Protein AF-0000000072986936 (afdb_homodimer)

Solvent-accessible surfa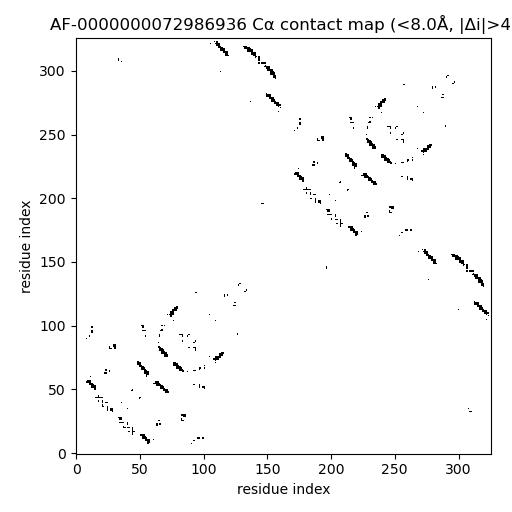ce area (backbone atoms only — not comparable to full-atom values): 18178 Å² total; per-residue (Å²): 133,79,73,72,70,76,67,72,79,55,68,40,78,42,73,62,52,60,84,45,25,64,64,50,30,55,43,36,52,75,69,37,82,73,48,71,56,50,68,57,41,45,53,46,47,69,35,87,48,42,50,42,32,31,31,14,46,67,94,35,77,86,48,70,48,29,38,31,39,30,39,51,56,85,42,40,31,32,47,72,48,70,44,54,33,77,92,54,56,96,67,53,54,69,58,54,42,52,52,53,51,50,52,51,36,57,74,65,58,35,41,36,38,32,37,70,40,54,64,81,43,57,68,60,51,52,55,42,47,72,70,60,38,37,83,74,46,74,44,58,30,83,59,52,75,48,78,44,87,52,40,27,34,29,33,38,31,75,49,78,78,75,125,130,82,74,74,69,76,68,72,78,57,67,39,78,43,72,62,54,60,84,45,23,64,64,52,31,55,42,36,52,74,68,38,84,75,50,70,54,49,66,56,40,45,52,46,49,68,35,87,46,41,51,41,32,32,32,14,46,66,95,36,77,86,48,71,47,29,38,32,38,29,39,49,56,86,43,40,31,33,48,73,48,70,45,54,33,78,93,56,54,95,66,54,56,69,57,53,40,52,52,53,52,50,52,52,36,57,74,66,58,35,42,36,38,34,37,69,41,53,65,83,42,56,68,59,51,52,54,42,47,75,69,60,38,38,81,76,46,72,45,58,30,83,58,52,75,48,78,44,87,52,40,28,34,30,33,38,32,75,50,79,78,76,126

Organism: Bartonella henselae (strain ATCC 49882 / DSM 28221 / CCUG 30454 / Houston 1) (NCBI:txid283166)

InterPro domains:
  IPR000182 GNAT domain [PF00583] (24-133)
  IPR000182 GNAT domain [PS51186] (11-160)
  IPR006464 N-acetyltransferase RimI/Ard1 [TIGR01575] (24-155)
  IPR016181 Acyl-CoA N-acyltransferase [SSF55729] (11-158)
  IPR051556 N-terminal and lysine N-acetyltransferase [PTHR42919] (18-145)

Sequence (326 aa):
MSKLLSKKKHFWIAPLKADDSVPLYQIHQHCFVPAWEKKTFDHFLTDQSIFGYKASLIGRPDEILGFCLCRLILDEAEIITIAVHPHCRRQGIGTLLIDSTLRHLHHERALKLFLEVEETNLSALSLYKGFEFQKIAKRFAYYQSKNSRTDAIIMQKTFKQIDMSKLLSKKKHFWIAPLKADDSVPLYQIHQHCFVPAWEKKTFDHFLTDQSIFGYKASLIGRPDEILGFCLCRLILDEAEIITIAVHPHCRRQGIGTLLIDSTLRHLHHERALKLFLEVEETNLSALSLYKGFEFQKIAKRFAYYQSKNSRTDAIIMQKTFKQID

Foldseek 3Di:
DPPPVVPLFDKDKDKDALPCLVVQQVQQVQFDVVGDDSVVSNVQRPDPQKIWMFIDTVVCPVRTQWIWIKGDDQQEIETEDIGGRPVCPPSCRLVVRVVVVVVVSVVVNRDYYYYDDDPPPVVVVVSVVVVVDDDDDDDDPVVVVPPDPDDDDDDDDDDDPDD/DPPVVVPLFDKDKDKDALPCLVVQQVQQVQFDVVGDDSVVSNVQRPDPQKIWMFIDTVVCVVRTQWMWIKGDDQQEIETEDIGGRPVCPPSCRLVVRVVVVVVVSVVVNRDYYYYDDDPPPVVVVVSVVVVVDDDDDDDDPVVVVPPDPDDDDDDDDDDDPDD

Structure (mmCIF, N/CA/C/O backbone):
data_AF-0000000072986936-model_v1
#
loop_
_entity.id
_entity.type
_entity.pdbx_description
1 polymer 'Peptide N-acetyltransferase'
#
loop_
_atom_site.group_PDB
_atom_site.id
_atom_site.type_symbol
_atom_site.label_atom_id
_atom_site.label_alt_id
_atom_site.label_comp_id
_atom_site.label_asym_id
_atom_site.label_entity_id
_atom_site.label_seq_id
_atom_site.pdbx_PDB_ins_code
_atom_site.Cartn_x
_atom_site.Cartn_y
_atom_site.Cartn_z
_atom_site.occupancy
_atom_site.B_iso_or_equiv
_atom_site.auth_seq_id
_atom_site.auth_comp_id
_atom_site.auth_asym_id
_atom_site.auth_atom_id
_atom_site.pdbx_PDB_model_num
ATOM 1 N N . MET A 1 1 ? -21.938 -48.625 -13.32 1 33.28 1 MET A N 1
ATOM 2 C CA . MET A 1 1 ? -21.672 -47.5 -12.438 1 33.28 1 MET A CA 1
ATOM 3 C C . MET A 1 1 ? -20.312 -46.875 -12.727 1 33.28 1 MET A C 1
ATOM 5 O O . MET A 1 1 ? -19.281 -47.531 -12.555 1 33.28 1 MET A O 1
ATOM 9 N N . SER A 1 2 ? -20.125 -46.125 -13.82 1 36.34 2 SER A N 1
ATOM 10 C CA . SER A 1 2 ? -18.906 -45.594 -14.391 1 36.34 2 SER A CA 1
ATOM 11 C C . SER A 1 2 ? -18.125 -44.781 -13.367 1 36.34 2 SER A C 1
ATOM 13 O O . SER A 1 2 ? -18.688 -43.844 -12.75 1 36.34 2 SER A O 1
ATOM 15 N N . LYS A 1 3 ? -17.469 -45.438 -12.477 1 39.03 3 LYS A N 1
ATOM 16 C CA . LYS A 1 3 ? -16.531 -44.812 -11.547 1 39.03 3 LYS A CA 1
ATOM 17 C C . LYS A 1 3 ? -15.812 -43.625 -12.203 1 39.03 3 LYS A C 1
ATOM 19 O O . LYS A 1 3 ? -14.93 -43.812 -13.047 1 39.03 3 LYS A O 1
ATOM 24 N N . LEU A 1 4 ? -16.531 -42.625 -12.656 1 36.66 4 LEU A N 1
ATOM 25 C CA . LEU A 1 4 ? -15.891 -41.406 -13.117 1 36.66 4 LEU A CA 1
ATOM 26 C C . LEU A 1 4 ? -14.688 -41.062 -12.25 1 36.66 4 LEU A C 1
ATOM 28 O O . LEU A 1 4 ? -14.844 -40.719 -11.07 1 36.66 4 LEU A O 1
ATOM 32 N N . LEU A 1 5 ? -13.688 -41.906 -12.141 1 37.91 5 LEU A N 1
ATOM 33 C CA . LEU A 1 5 ? -12.406 -41.656 -11.5 1 37.91 5 LEU A CA 1
ATOM 34 C C . LEU A 1 5 ? -12.047 -40.156 -11.555 1 37.91 5 LEU A C 1
ATOM 36 O O . LEU A 1 5 ? -11.828 -39.625 -12.633 1 37.91 5 LEU A O 1
ATOM 40 N N . SER A 1 6 ? -12.773 -39.25 -10.953 1 44.38 6 SER A N 1
ATOM 41 C CA . SER A 1 6 ? -12.461 -37.844 -10.812 1 44.38 6 SER A CA 1
ATOM 42 C C . SER A 1 6 ? -10.953 -37.594 -10.859 1 44.38 6 SER A C 1
ATOM 44 O O . SER A 1 6 ? -10.219 -38.062 -10 1 44.38 6 SER A O 1
ATOM 46 N N . LYS A 1 7 ? -10.258 -37.906 -11.945 1 46.69 7 LYS A N 1
ATOM 47 C CA . LYS A 1 7 ? -8.836 -37.75 -12.219 1 46.69 7 LYS A CA 1
ATOM 48 C C . LYS A 1 7 ? -8.281 -36.5 -11.555 1 46.69 7 LYS A C 1
ATOM 50 O O . LYS A 1 7 ? -8.766 -35.375 -11.797 1 46.69 7 LYS A O 1
ATOM 55 N N . LYS A 1 8 ? -8.016 -36.594 -10.422 1 52.78 8 LYS A N 1
ATOM 56 C CA . LYS A 1 8 ? -7.258 -35.562 -9.734 1 52.78 8 LYS A CA 1
ATOM 57 C C . LYS A 1 8 ? -6.211 -34.938 -10.656 1 52.78 8 LYS A C 1
ATOM 59 O O . LYS A 1 8 ? -5.32 -35.625 -11.148 1 52.78 8 LYS A O 1
ATOM 64 N N . LYS A 1 9 ? -6.633 -34.031 -11.555 1 62.94 9 LYS A N 1
ATOM 65 C CA . LYS A 1 9 ? -5.652 -33.406 -12.43 1 62.94 9 LYS A CA 1
ATOM 66 C C . LYS A 1 9 ? -4.375 -33.062 -11.664 1 62.94 9 LYS A C 1
ATOM 68 O O . LYS A 1 9 ? -4.43 -32.594 -10.531 1 62.94 9 LYS A O 1
ATOM 73 N N . HIS A 1 10 ? -3.301 -33.781 -12.07 1 83.94 10 HIS A N 1
ATOM 74 C CA . HIS A 1 10 ? -1.986 -33.594 -11.477 1 83.94 10 HIS A CA 1
ATOM 75 C C . HIS A 1 10 ? -1.242 -32.438 -12.156 1 83.94 10 HIS A C 1
ATOM 77 O O . HIS A 1 10 ? -1.227 -32.344 -13.391 1 83.94 10 HIS A O 1
ATOM 83 N N . PHE A 1 11 ? -1.098 -31.453 -11.57 1 93.81 11 PHE A N 1
ATOM 84 C CA . PHE A 1 11 ? -0.364 -30.297 -12.055 1 93.81 11 PHE A CA 1
ATOM 85 C C . PHE A 1 11 ? 1.12 -30.406 -11.727 1 93.81 11 PHE A C 1
ATOM 87 O O . PHE A 1 11 ? 1.491 -31 -10.711 1 93.81 11 PHE A O 1
ATOM 94 N N . TRP A 1 12 ? 1.867 -30.062 -12.711 1 94.56 12 TRP A N 1
ATOM 95 C CA . TRP A 1 12 ? 3.309 -29.938 -12.516 1 94.56 12 TRP A CA 1
ATOM 96 C C . TRP A 1 12 ? 3.701 -28.5 -12.219 1 94.56 12 TRP A C 1
ATOM 98 O O . TRP A 1 12 ? 3.256 -27.562 -12.898 1 94.56 12 TRP A O 1
ATOM 108 N N . ILE A 1 13 ? 4.512 -28.344 -11.148 1 97.19 13 ILE A N 1
ATOM 109 C CA . ILE A 1 13 ? 4.98 -27.016 -10.766 1 97.19 13 ILE A CA 1
ATOM 110 C C . ILE A 1 13 ? 6.465 -26.875 -11.102 1 97.19 13 ILE A C 1
ATOM 112 O O . ILE A 1 13 ? 7.27 -27.734 -10.758 1 97.19 13 ILE A O 1
ATOM 116 N N . ALA A 1 14 ? 6.812 -25.844 -11.805 1 97.56 14 ALA A N 1
ATOM 117 C CA . ALA A 1 14 ? 8.195 -25.609 -12.195 1 97.56 14 ALA A CA 1
ATOM 118 C C . ALA A 1 14 ? 8.578 -24.141 -12.016 1 97.56 14 ALA A C 1
ATOM 120 O O . ALA A 1 14 ? 7.707 -23.266 -12.039 1 97.56 14 ALA A O 1
ATOM 121 N N . PRO A 1 15 ? 9.867 -23.844 -11.812 1 98.06 15 PRO A N 1
ATOM 122 C CA . PRO A 1 15 ? 10.289 -22.438 -11.727 1 98.06 15 PRO A CA 1
ATOM 123 C C . PRO A 1 15 ? 10.023 -21.672 -13.016 1 98.06 15 PRO A C 1
ATOM 125 O O . PRO A 1 15 ? 10.109 -22.234 -14.109 1 98.06 15 PRO A O 1
ATOM 128 N N . LEU A 1 16 ? 9.734 -20.406 -12.898 1 98.12 16 LEU A N 1
ATOM 129 C CA . LEU A 1 16 ? 9.594 -19.516 -14.047 1 98.12 16 LEU A CA 1
ATOM 130 C C . LEU A 1 16 ? 10.938 -19.312 -14.742 1 98.12 16 LEU A C 1
ATOM 132 O O . LEU A 1 16 ? 11.984 -19.344 -14.102 1 98.12 16 LEU A O 1
ATOM 136 N N . LYS A 1 17 ? 10.805 -19.094 -16.031 1 96.81 17 LYS A N 1
ATOM 137 C CA . LYS A 1 17 ? 11.969 -18.797 -16.859 1 96.81 17 LYS A CA 1
ATOM 138 C C . LYS A 1 17 ? 11.789 -17.5 -17.625 1 96.81 17 LYS A C 1
ATOM 140 O O . LYS A 1 17 ? 10.664 -17.031 -17.812 1 96.81 17 LYS A O 1
ATOM 145 N N . ALA A 1 18 ? 12.906 -16.953 -18.125 1 96.06 18 ALA A N 1
ATOM 146 C CA . ALA A 1 18 ? 12.898 -15.688 -18.844 1 96.06 18 ALA A CA 1
ATOM 147 C C . ALA A 1 18 ? 11.992 -15.75 -20.062 1 96.06 18 ALA A C 1
ATOM 149 O O . ALA A 1 18 ? 11.367 -14.75 -20.438 1 96.06 18 ALA A O 1
ATOM 150 N N . ASP A 1 19 ? 11.844 -16.859 -20.672 1 95.69 19 ASP A N 1
ATOM 151 C CA . ASP A 1 19 ? 11.094 -16.984 -21.922 1 95.69 19 ASP A CA 1
ATOM 152 C C . ASP A 1 19 ? 9.625 -17.281 -21.656 1 95.69 19 ASP A C 1
ATOM 154 O O . ASP A 1 19 ? 8.859 -17.562 -22.578 1 95.69 19 ASP A O 1
ATOM 158 N N . ASP A 1 20 ? 9.188 -17.172 -20.453 1 97.38 20 ASP A N 1
ATOM 159 C CA . ASP A 1 20 ? 7.805 -17.453 -20.094 1 97.38 20 ASP A CA 1
ATOM 160 C C . ASP A 1 20 ? 6.938 -16.203 -20.219 1 97.38 20 ASP A C 1
ATOM 162 O O . ASP A 1 20 ? 5.746 -16.234 -19.891 1 97.38 20 ASP A O 1
ATOM 166 N N . SER A 1 21 ? 7.434 -15.117 -20.734 1 97.25 21 SER A N 1
ATOM 167 C CA . SER A 1 21 ? 6.773 -13.812 -20.719 1 97.25 21 SER A CA 1
ATOM 168 C C . SER A 1 21 ? 5.449 -13.852 -21.469 1 97.25 21 SER A C 1
ATOM 170 O O . SER A 1 21 ? 4.438 -13.344 -20.984 1 97.25 21 SER A O 1
ATOM 172 N N . VAL A 1 22 ? 5.426 -14.445 -22.625 1 96.88 22 VAL A N 1
ATOM 173 C CA . VAL A 1 22 ? 4.254 -14.414 -23.484 1 96.88 22 VAL A CA 1
ATOM 174 C C . VAL A 1 22 ? 3.098 -15.156 -22.812 1 96.88 22 VAL A C 1
ATOM 176 O O . VAL A 1 22 ? 2.014 -14.594 -22.641 1 96.88 22 VAL A O 1
ATOM 179 N N . PRO A 1 23 ? 3.295 -16.375 -22.375 1 97.19 23 PRO A N 1
ATOM 180 C CA . PRO A 1 23 ? 2.162 -17.062 -21.734 1 97.19 23 PRO A CA 1
ATOM 181 C C . PRO A 1 23 ? 1.717 -16.375 -20.453 1 97.19 23 PRO A C 1
ATOM 183 O O . PRO A 1 23 ? 0.527 -16.391 -20.125 1 97.19 23 PRO A O 1
ATOM 186 N N . LEU A 1 24 ? 2.582 -15.828 -19.688 1 97.56 24 LEU A N 1
ATOM 187 C CA . LEU A 1 24 ? 2.209 -15.117 -18.469 1 97.56 24 LEU A CA 1
ATOM 188 C C . LEU A 1 24 ? 1.335 -13.906 -18.797 1 97.56 24 LEU A C 1
ATOM 190 O O . LEU A 1 24 ? 0.321 -13.68 -18.141 1 97.56 24 LEU A O 1
ATOM 194 N N . TYR A 1 25 ? 1.78 -13.195 -19.797 1 96.69 25 TYR A N 1
ATOM 195 C CA . TYR A 1 25 ? 1.017 -12.047 -20.266 1 96.69 25 TYR A CA 1
ATOM 196 C C . TYR A 1 25 ? -0.387 -12.453 -20.688 1 96.69 25 TYR A C 1
ATOM 198 O O . TYR A 1 25 ? -1.37 -11.805 -20.328 1 96.69 25 TYR A O 1
ATOM 206 N N . GLN A 1 26 ? -0.52 -13.492 -21.344 1 96.75 26 GLN A N 1
ATOM 207 C CA . GLN A 1 26 ? -1.804 -13.969 -21.844 1 96.75 26 GLN A CA 1
ATOM 208 C C . GLN A 1 26 ? -2.729 -14.367 -20.703 1 96.75 26 GLN A C 1
ATOM 210 O O . GLN A 1 26 ? -3.908 -14.008 -20.703 1 96.75 26 GLN A O 1
ATOM 215 N N . ILE A 1 27 ? -2.229 -15.055 -19.75 1 97.38 27 ILE A N 1
ATOM 216 C CA . ILE A 1 27 ? -3.031 -15.453 -18.609 1 97.38 27 ILE A CA 1
ATOM 217 C C . ILE A 1 27 ? -3.465 -14.211 -17.828 1 97.38 27 ILE A C 1
ATOM 219 O O . ILE A 1 27 ? -4.617 -14.109 -17.406 1 97.38 27 ILE A O 1
ATOM 223 N N . HIS A 1 28 ? -2.486 -13.352 -17.625 1 95.44 28 HIS A N 1
ATOM 224 C CA . HIS A 1 28 ? -2.752 -12.133 -16.875 1 95.44 28 HIS A CA 1
ATOM 225 C C . HIS A 1 28 ? -3.891 -11.336 -17.5 1 95.44 28 HIS A C 1
ATOM 227 O O . HIS A 1 28 ? -4.742 -10.789 -16.797 1 95.44 28 HIS A O 1
ATOM 233 N N . GLN A 1 29 ? -4.02 -11.32 -18.781 1 94.5 29 GLN A N 1
ATOM 234 C CA . GLN A 1 29 ? -5.07 -10.617 -19.516 1 94.5 29 GLN A CA 1
ATOM 235 C C . GLN A 1 29 ? -6.445 -11.18 -19.188 1 94.5 29 GLN A C 1
ATOM 237 O O . GLN A 1 29 ? -7.438 -10.445 -19.156 1 94.5 29 GLN A O 1
ATOM 242 N N . HIS A 1 30 ? -6.508 -12.398 -18.859 1 95.31 30 HIS A N 1
ATOM 243 C CA . HIS A 1 30 ? -7.773 -13.055 -18.547 1 95.31 30 HIS A CA 1
ATOM 244 C C . HIS A 1 30 ? -8.164 -12.828 -17.094 1 95.31 30 HIS A C 1
ATOM 246 O O . HIS A 1 30 ? -9.32 -13.055 -16.719 1 95.31 30 HIS A O 1
ATOM 252 N N . CYS A 1 31 ? -7.219 -12.445 -16.344 1 93.06 31 CYS A N 1
ATOM 253 C CA . CYS A 1 31 ? -7.441 -12.445 -14.898 1 93.06 31 CYS A CA 1
ATOM 254 C C . CYS A 1 31 ? -7.59 -11.023 -14.375 1 93.06 31 CYS A C 1
ATOM 256 O O . CYS A 1 31 ? -8.227 -10.797 -13.336 1 93.06 31 CYS A O 1
ATOM 258 N N . PHE A 1 32 ? -7.012 -10.055 -15.086 1 89.62 32 PHE A N 1
ATOM 259 C CA . PHE A 1 32 ? -6.938 -8.711 -14.523 1 89.62 32 PHE A CA 1
ATOM 260 C C . PHE A 1 32 ? -7.344 -7.672 -15.562 1 89.62 32 PHE A C 1
ATOM 262 O O . PHE A 1 32 ? -7.039 -7.82 -16.75 1 89.62 32 PHE A O 1
ATOM 269 N N . VAL A 1 33 ? -8.023 -6.555 -14.984 1 83.25 33 VAL A N 1
ATOM 270 C CA . VAL A 1 33 ? -8.344 -5.363 -15.766 1 83.25 33 VAL A CA 1
ATOM 271 C C . VAL A 1 33 ? -7.984 -4.109 -14.969 1 83.25 33 VAL A C 1
ATOM 273 O O . VAL A 1 33 ? -8.586 -3.832 -13.93 1 83.25 33 VAL A O 1
ATOM 276 N N . PRO A 1 34 ? -7.105 -3.369 -15.383 1 82.5 34 PRO A N 1
ATOM 277 C CA . PRO A 1 34 ? -6.289 -3.617 -16.578 1 82.5 34 PRO A CA 1
ATOM 278 C C . PRO A 1 34 ? -5.227 -4.691 -16.344 1 82.5 34 PRO A C 1
ATOM 280 O O . PRO A 1 34 ? -4.816 -4.934 -15.211 1 82.5 34 PRO A O 1
ATOM 283 N N . ALA A 1 35 ? -4.734 -5.324 -17.5 1 88.12 35 ALA A N 1
ATOM 284 C CA . ALA A 1 35 ? -3.621 -6.266 -17.453 1 88.12 35 ALA A CA 1
ATOM 285 C C . ALA A 1 35 ? -2.289 -5.547 -17.656 1 88.12 35 ALA A C 1
ATOM 287 O O . ALA A 1 35 ? -2.252 -4.422 -18.156 1 88.12 35 ALA A O 1
ATOM 288 N N . TRP A 1 36 ? -1.258 -6.227 -17.266 1 88.94 36 TRP A N 1
ATOM 289 C CA . TRP A 1 36 ? 0.08 -5.711 -17.547 1 88.94 36 TRP A CA 1
ATOM 290 C C . TRP A 1 36 ? 0.479 -5.984 -18.984 1 88.94 36 TRP A C 1
ATOM 292 O O . TRP A 1 36 ? -0.027 -6.918 -19.609 1 88.94 36 TRP A O 1
ATOM 302 N N . GLU A 1 37 ? 1.336 -5.148 -19.438 1 90.88 37 GLU A N 1
ATOM 303 C CA . GLU A 1 37 ? 1.894 -5.371 -20.766 1 90.88 37 GLU A CA 1
ATOM 304 C C . GLU A 1 37 ? 2.928 -6.492 -20.75 1 90.88 37 GLU A C 1
ATOM 306 O O . GLU A 1 37 ? 3.543 -6.766 -19.719 1 90.88 37 GLU A O 1
ATOM 311 N N . LYS A 1 38 ? 3.109 -7.066 -21.906 1 94.81 38 LYS A N 1
ATOM 312 C CA . LYS A 1 38 ? 4.102 -8.133 -22.031 1 94.81 38 LYS A CA 1
ATOM 313 C C . LYS A 1 38 ? 5.484 -7.645 -21.609 1 94.81 38 LYS A C 1
ATOM 315 O O . LYS A 1 38 ? 6.238 -8.383 -20.969 1 94.81 38 LYS A O 1
ATOM 320 N N . LYS A 1 39 ? 5.828 -6.449 -21.938 1 94.62 39 LYS A N 1
ATOM 321 C CA . LYS A 1 39 ? 7.137 -5.879 -21.625 1 94.62 39 LYS A CA 1
ATOM 322 C C . LYS A 1 39 ? 7.379 -5.863 -20.109 1 94.62 39 LYS A C 1
ATOM 324 O O . LYS A 1 39 ? 8.516 -6.035 -19.672 1 94.62 39 LYS A O 1
ATOM 329 N N . THR A 1 40 ? 6.336 -5.707 -19.391 1 92.31 40 THR A N 1
ATOM 330 C CA . THR A 1 40 ? 6.438 -5.727 -17.938 1 92.31 40 THR A CA 1
ATOM 331 C C . THR A 1 40 ? 6.914 -7.094 -17.453 1 92.31 40 THR A C 1
ATOM 333 O O . THR A 1 40 ? 7.805 -7.18 -16.594 1 92.31 40 THR A O 1
ATOM 336 N N . PHE A 1 41 ? 6.422 -8.141 -18.031 1 95.94 41 PHE A N 1
ATOM 337 C CA . PHE A 1 41 ? 6.836 -9.484 -17.656 1 95.94 41 PHE A CA 1
ATOM 338 C C . PHE A 1 41 ? 8.273 -9.75 -18.094 1 95.94 41 PHE A C 1
ATOM 340 O O . PHE A 1 41 ? 9.031 -10.422 -17.391 1 95.94 41 PHE A O 1
ATOM 347 N N . ASP A 1 42 ? 8.633 -9.188 -19.25 1 96.69 42 ASP A N 1
ATOM 348 C CA . ASP A 1 42 ? 10.023 -9.305 -19.688 1 96.69 42 ASP A CA 1
ATOM 349 C C . ASP A 1 42 ? 10.984 -8.742 -18.641 1 96.69 42 ASP A C 1
ATOM 351 O O . ASP A 1 42 ? 11.992 -9.375 -18.328 1 96.69 42 ASP A O 1
ATOM 355 N N . HIS A 1 43 ? 10.586 -7.684 -18.141 1 94.12 43 HIS A N 1
ATOM 356 C CA . HIS A 1 43 ? 11.414 -7.016 -17.141 1 94.12 43 HIS A CA 1
ATOM 357 C C . HIS A 1 43 ? 11.492 -7.824 -15.852 1 94.12 43 HIS A C 1
ATOM 359 O O . HIS A 1 43 ? 12.586 -8.062 -15.328 1 94.12 43 HIS A O 1
ATOM 365 N N . PHE A 1 44 ? 10.391 -8.273 -15.414 1 94.88 44 PHE A N 1
ATOM 366 C CA . PHE A 1 44 ? 10.367 -9.047 -14.18 1 94.88 44 PHE A CA 1
ATOM 367 C C . PHE A 1 44 ? 11.203 -10.312 -14.312 1 94.88 44 PHE A C 1
ATOM 369 O O . PHE A 1 44 ? 12.016 -10.617 -13.438 1 94.88 44 PHE A O 1
ATOM 376 N N . LEU A 1 45 ? 11.039 -10.984 -15.398 1 97.56 45 LEU A N 1
ATOM 377 C CA . LEU A 1 45 ? 11.602 -12.32 -15.531 1 97.56 45 LEU A CA 1
ATOM 378 C C . LEU A 1 45 ? 13.102 -12.25 -15.781 1 97.56 45 LEU A C 1
ATOM 380 O O . LEU A 1 45 ? 13.797 -13.266 -15.703 1 97.56 45 LEU A O 1
ATOM 384 N N . THR A 1 46 ? 13.617 -11.07 -15.977 1 96.38 46 THR A N 1
ATOM 385 C CA . THR A 1 46 ? 15.055 -10.914 -16.172 1 96.38 46 THR A CA 1
ATOM 386 C C . THR A 1 46 ? 15.703 -10.25 -14.953 1 96.38 46 THR A C 1
ATOM 388 O O . THR A 1 46 ? 16.922 -10.055 -14.922 1 96.38 46 THR A O 1
ATOM 391 N N . ASP A 1 47 ? 14.961 -9.898 -14.039 1 95.25 47 ASP A N 1
ATOM 392 C CA . ASP A 1 47 ? 15.438 -9.305 -12.789 1 95.25 47 ASP A CA 1
ATOM 393 C C . ASP A 1 47 ? 15.898 -10.383 -11.812 1 95.25 47 ASP A C 1
ATOM 395 O O . ASP A 1 47 ? 15.164 -11.336 -11.539 1 95.25 47 ASP A O 1
ATOM 399 N N . GLN A 1 48 ? 17.016 -10.25 -11.219 1 95.5 48 GLN A N 1
ATOM 400 C CA . GLN A 1 48 ? 17.641 -11.273 -10.391 1 95.5 48 GLN A CA 1
ATOM 401 C C . GLN A 1 48 ? 16.922 -11.414 -9.055 1 95.5 48 GLN A C 1
ATOM 403 O O . GLN A 1 48 ? 17.031 -12.438 -8.383 1 95.5 48 GLN A O 1
ATOM 408 N N . SER A 1 49 ? 16.188 -10.445 -8.641 1 95.38 49 SER A N 1
ATOM 409 C CA . SER A 1 49 ? 15.477 -10.5 -7.375 1 95.38 49 SER A CA 1
ATOM 410 C C . SER A 1 49 ? 14.125 -11.188 -7.539 1 95.38 49 SER A C 1
ATOM 412 O O . SER A 1 49 ? 13.43 -11.453 -6.555 1 95.38 49 SER A O 1
ATOM 414 N N . ILE A 1 50 ? 13.82 -11.445 -8.812 1 96.75 50 ILE A N 1
ATOM 415 C CA . ILE A 1 50 ? 12.508 -12.008 -9.109 1 96.75 50 ILE A CA 1
ATOM 416 C C . ILE A 1 50 ? 12.617 -13.523 -9.242 1 96.75 50 ILE A C 1
ATOM 418 O O . ILE A 1 50 ? 13.57 -14.039 -9.836 1 96.75 50 ILE A O 1
ATOM 422 N N . PHE A 1 51 ? 11.641 -14.18 -8.656 1 98.12 51 PHE A N 1
ATOM 423 C CA . PHE A 1 51 ? 11.477 -15.617 -8.82 1 98.12 51 PHE A CA 1
ATOM 424 C C . PHE A 1 51 ? 10 -15.992 -8.891 1 98.12 51 PHE A C 1
ATOM 426 O O . PHE A 1 51 ? 9.125 -15.125 -8.805 1 98.12 51 PHE A O 1
ATOM 433 N N . GLY A 1 52 ? 9.711 -17.281 -9.117 1 98.62 52 GLY A N 1
ATOM 434 C CA . GLY A 1 52 ? 8.328 -17.719 -9.141 1 98.62 52 GLY A CA 1
ATOM 435 C C . GLY A 1 52 ? 8.164 -19.109 -9.727 1 98.62 52 GLY A C 1
ATOM 436 O O . GLY A 1 52 ? 9.148 -19.797 -10.023 1 98.62 52 GLY A O 1
ATOM 437 N N . TYR A 1 53 ? 6.902 -19.438 -9.805 1 98.62 53 TYR A N 1
ATOM 438 C CA . TYR A 1 53 ? 6.582 -20.781 -10.273 1 98.62 53 TYR A CA 1
ATOM 439 C C . TYR A 1 53 ? 5.406 -20.75 -11.242 1 98.62 53 TYR A C 1
ATOM 441 O O . TYR A 1 53 ? 4.562 -19.859 -11.18 1 98.62 53 TYR A O 1
ATOM 449 N N . LYS A 1 54 ? 5.41 -21.719 -12.117 1 98.44 54 LYS A N 1
ATOM 450 C CA . LYS A 1 54 ? 4.324 -21.938 -13.07 1 98.44 54 LYS A CA 1
ATOM 451 C C . LYS A 1 54 ? 3.725 -23.328 -12.906 1 98.44 54 LYS A C 1
ATOM 453 O O . LYS A 1 54 ? 4.41 -24.25 -12.484 1 98.44 54 LYS A O 1
ATOM 458 N N . ALA A 1 55 ? 2.475 -23.422 -13.219 1 98.06 55 ALA A N 1
ATOM 459 C CA . ALA A 1 55 ? 1.748 -24.688 -13.188 1 98.06 55 ALA A CA 1
ATOM 460 C C . ALA A 1 55 ? 1.332 -25.109 -14.594 1 98.06 55 ALA A C 1
ATOM 462 O O . ALA A 1 55 ? 0.861 -24.297 -15.383 1 98.06 55 ALA A O 1
ATOM 463 N N . SER A 1 56 ? 1.558 -26.375 -14.883 1 96.81 56 SER A N 1
ATOM 464 C CA . SER A 1 56 ? 1.134 -26.984 -16.141 1 96.81 56 SER A CA 1
ATOM 465 C C . SER A 1 56 ? 0.533 -28.375 -15.914 1 96.81 56 SER A C 1
ATOM 467 O O . SER A 1 56 ? 0.655 -28.938 -14.828 1 96.81 56 SER A O 1
ATOM 469 N N . LEU A 1 57 ? -0.225 -28.828 -16.922 1 92.38 57 LEU A N 1
ATOM 470 C CA . LEU A 1 57 ? -0.695 -30.203 -16.844 1 92.38 57 LEU A CA 1
ATOM 471 C C . LEU A 1 57 ? 0.464 -31.172 -17.016 1 92.38 57 LEU A C 1
ATOM 473 O O . LEU A 1 57 ? 1.371 -30.953 -17.812 1 92.38 57 LEU A O 1
ATOM 477 N N . ILE A 1 58 ? 0.346 -32.219 -16.266 1 89.38 58 ILE A N 1
ATOM 478 C CA . ILE A 1 58 ? 1.354 -33.25 -16.422 1 89.38 58 ILE A CA 1
ATOM 479 C C . ILE A 1 58 ? 1.392 -33.719 -17.891 1 89.38 58 ILE A C 1
ATOM 481 O O . ILE A 1 58 ? 0.352 -34 -18.469 1 89.38 58 ILE A O 1
ATOM 485 N N . GLY A 1 59 ? 2.479 -33.688 -18.516 1 87.12 59 GLY A N 1
ATOM 486 C CA . GLY A 1 59 ? 2.631 -34.094 -19.906 1 87.12 59 GLY A CA 1
ATOM 487 C C . GLY A 1 59 ? 2.539 -32.938 -20.875 1 87.12 59 GLY A C 1
ATOM 488 O O . GLY A 1 59 ? 2.791 -33.125 -22.078 1 87.12 59 GLY A O 1
ATOM 489 N N . ARG A 1 60 ? 2.129 -31.766 -20.375 1 89.56 60 ARG A N 1
ATOM 490 C CA . ARG A 1 60 ? 2.045 -30.562 -21.203 1 89.56 60 ARG A CA 1
ATOM 491 C C . ARG A 1 60 ? 2.75 -29.391 -20.547 1 89.56 60 ARG A C 1
ATOM 493 O O . ARG A 1 60 ? 2.119 -28.375 -20.234 1 89.56 60 ARG A O 1
ATOM 500 N N . PRO A 1 61 ? 4.082 -29.5 -20.5 1 84.88 61 PRO A N 1
ATOM 501 C CA . PRO A 1 61 ? 4.824 -28.5 -19.734 1 84.88 61 PRO A CA 1
ATOM 502 C C . PRO A 1 61 ? 4.793 -27.125 -20.391 1 84.88 61 PRO A C 1
ATOM 504 O O . PRO A 1 61 ? 5.004 -26.109 -19.719 1 84.88 61 PRO A O 1
ATOM 507 N N . ASP A 1 62 ? 4.469 -27.031 -21.641 1 87.06 62 ASP A N 1
ATOM 508 C CA . ASP A 1 62 ? 4.516 -25.766 -22.359 1 87.06 62 ASP A CA 1
ATOM 509 C C . ASP A 1 62 ? 3.207 -25 -22.203 1 87.06 62 ASP A C 1
ATOM 511 O O . ASP A 1 62 ? 3.129 -23.812 -22.547 1 87.06 62 ASP A O 1
ATOM 515 N N . GLU A 1 63 ? 2.258 -25.734 -21.688 1 93.56 63 GLU A N 1
ATOM 516 C CA . GLU A 1 63 ? 0.97 -25.094 -21.469 1 93.56 63 GLU A CA 1
ATOM 517 C C . GLU A 1 63 ? 0.84 -24.594 -20.031 1 93.56 63 GLU A C 1
ATOM 519 O O . GLU A 1 63 ? 0.441 -25.344 -19.141 1 93.56 63 GLU A O 1
ATOM 524 N N . ILE A 1 64 ? 1.139 -23.328 -19.875 1 97.12 64 ILE A N 1
ATOM 525 C CA . ILE A 1 64 ? 1.072 -22.75 -18.531 1 97.12 64 ILE A CA 1
ATOM 526 C C . ILE A 1 64 ? -0.375 -22.406 -18.188 1 97.12 64 ILE A C 1
ATOM 528 O O . ILE A 1 64 ? -1.051 -21.703 -18.953 1 97.12 64 ILE A O 1
ATOM 532 N N . LEU A 1 65 ? -0.851 -22.891 -17.031 1 97.56 65 LEU A N 1
ATOM 533 C CA . LEU A 1 65 ? -2.232 -22.719 -16.609 1 97.56 65 LEU A CA 1
ATOM 534 C C . LEU A 1 65 ? -2.324 -21.641 -15.523 1 97.56 65 LEU A C 1
ATOM 536 O O . LEU A 1 65 ? -3.408 -21.125 -15.25 1 97.56 65 LEU A O 1
ATOM 540 N N . GLY A 1 66 ? -1.283 -21.344 -14.906 1 98.31 66 GLY A N 1
ATOM 541 C CA . GLY A 1 66 ? -1.182 -20.359 -13.836 1 98.31 66 GLY A CA 1
ATOM 542 C C . GLY A 1 66 ? 0.246 -20.109 -13.383 1 98.31 66 GLY A C 1
ATOM 543 O O . GLY A 1 66 ? 1.155 -20.859 -13.75 1 98.31 66 GLY A O 1
ATOM 544 N N . PHE A 1 67 ? 0.425 -19.016 -12.641 1 98.62 67 PHE A N 1
ATOM 545 C CA . PHE A 1 67 ? 1.769 -18.688 -12.18 1 98.62 67 PHE A CA 1
ATOM 546 C C . PHE A 1 67 ? 1.714 -17.797 -10.945 1 98.62 67 PHE A C 1
ATOM 548 O O . PHE A 1 67 ? 0.671 -17.219 -10.641 1 98.62 67 PHE A O 1
ATOM 555 N N . CYS A 1 68 ? 2.727 -17.797 -10.188 1 98.62 68 CYS A N 1
ATOM 556 C CA . CYS A 1 68 ? 2.998 -16.891 -9.086 1 98.62 68 CYS A CA 1
ATOM 557 C C . CYS A 1 68 ? 4.352 -16.203 -9.258 1 98.62 68 CYS A C 1
ATOM 559 O O . CYS A 1 68 ? 5.363 -16.875 -9.461 1 98.62 68 CYS A O 1
ATOM 561 N N . LEU A 1 69 ? 4.316 -14.93 -9.281 1 98 69 LEU A N 1
ATOM 562 C CA . LEU A 1 69 ? 5.5 -14.094 -9.453 1 98 69 LEU A CA 1
ATOM 563 C C . LEU A 1 69 ? 5.855 -13.375 -8.156 1 98 69 LEU A C 1
ATOM 565 O O . LEU A 1 69 ? 5 -12.734 -7.543 1 98 69 LEU A O 1
ATOM 569 N N . CYS A 1 70 ? 7.145 -13.469 -7.781 1 97.44 70 CYS A N 1
ATOM 570 C CA . CYS A 1 70 ? 7.551 -12.969 -6.473 1 97.44 70 CYS A CA 1
ATOM 571 C C . CYS A 1 70 ? 8.867 -12.211 -6.566 1 97.44 70 CYS A C 1
ATOM 573 O O . CYS A 1 70 ? 9.633 -12.398 -7.516 1 97.44 70 CYS A O 1
ATOM 575 N N . ARG A 1 71 ? 9.094 -11.398 -5.621 1 95.69 71 ARG A N 1
ATOM 576 C CA . ARG A 1 71 ? 10.359 -10.711 -5.414 1 95.69 71 ARG A CA 1
ATOM 577 C C . ARG A 1 71 ? 10.961 -11.062 -4.055 1 95.69 71 ARG A C 1
ATOM 579 O O . ARG A 1 71 ? 10.234 -11.164 -3.062 1 95.69 71 ARG A O 1
ATOM 586 N N . LEU A 1 72 ? 12.258 -11.297 -3.984 1 95.38 72 LEU A N 1
ATOM 587 C CA . LEU A 1 72 ? 12.984 -11.492 -2.732 1 95.38 72 LEU A CA 1
ATOM 588 C C . LEU A 1 72 ? 14.164 -10.539 -2.635 1 95.38 72 LEU A C 1
ATOM 590 O O . LEU A 1 72 ? 15.078 -10.586 -3.465 1 95.38 72 LEU A O 1
ATOM 594 N N . ILE A 1 73 ? 14.094 -9.68 -1.7 1 89.12 73 ILE A N 1
ATOM 595 C CA . ILE A 1 73 ? 15.18 -8.75 -1.401 1 89.12 73 ILE A CA 1
ATOM 596 C C . ILE A 1 73 ? 15.617 -8.922 0.051 1 89.12 73 ILE A C 1
ATOM 598 O O . ILE A 1 73 ? 14.852 -8.648 0.976 1 89.12 73 ILE A O 1
ATOM 602 N N . LEU A 1 74 ? 16.859 -9.406 0.166 1 89.31 74 LEU A N 1
ATOM 603 C CA . LEU A 1 74 ? 17.359 -9.727 1.497 1 89.31 74 LEU A CA 1
ATOM 604 C C . LEU A 1 74 ? 16.469 -10.758 2.18 1 89.31 74 LEU A C 1
ATOM 606 O O . LEU A 1 74 ? 16.328 -11.883 1.699 1 89.31 74 LEU A O 1
ATOM 610 N N . ASP A 1 75 ? 15.797 -10.367 3.309 1 91.75 75 ASP A N 1
ATOM 611 C CA . ASP A 1 75 ? 15.008 -11.344 4.051 1 91.75 75 ASP A CA 1
ATOM 612 C C . ASP A 1 75 ? 13.516 -11.039 3.941 1 91.75 75 ASP A C 1
ATOM 614 O O . ASP A 1 75 ? 12.703 -11.602 4.68 1 91.75 75 ASP A O 1
ATOM 618 N N . GLU A 1 76 ? 13.172 -10.234 2.979 1 91.06 76 GLU A N 1
ATOM 619 C CA . GLU A 1 76 ? 11.773 -9.875 2.771 1 91.06 76 GLU A CA 1
ATOM 620 C C . GLU A 1 76 ? 11.32 -10.203 1.354 1 91.06 76 GLU A C 1
ATOM 622 O O . GLU A 1 76 ? 12.016 -9.891 0.385 1 91.06 76 GLU A O 1
ATOM 627 N N . ALA A 1 77 ? 10.195 -10.805 1.312 1 94.94 77 ALA A N 1
ATOM 628 C CA . ALA A 1 77 ? 9.664 -11.219 0.014 1 94.94 77 ALA A CA 1
ATOM 629 C C . ALA A 1 77 ? 8.289 -10.609 -0.234 1 94.94 77 ALA A C 1
ATOM 631 O O . ALA A 1 77 ? 7.629 -10.148 0.7 1 94.94 77 ALA A O 1
ATOM 632 N N . GLU A 1 78 ? 7.934 -10.641 -1.485 1 93.81 78 GLU A N 1
ATOM 633 C CA . GLU A 1 78 ? 6.641 -10.125 -1.923 1 93.81 78 GLU A CA 1
ATOM 634 C C . GLU A 1 78 ? 6.051 -10.984 -3.041 1 93.81 78 GLU A C 1
ATOM 636 O O . GLU A 1 78 ? 6.738 -11.297 -4.012 1 93.81 78 GLU A O 1
ATOM 641 N N . ILE A 1 79 ? 4.801 -11.344 -2.84 1 96.38 79 ILE A N 1
ATOM 642 C CA . ILE A 1 79 ? 4.059 -11.844 -3.992 1 96.38 79 ILE A CA 1
ATOM 643 C C . ILE A 1 79 ? 3.596 -10.68 -4.859 1 96.38 79 ILE A C 1
ATOM 645 O O . ILE A 1 79 ? 2.734 -9.891 -4.445 1 96.38 79 ILE A O 1
ATOM 649 N N . ILE A 1 80 ? 4.164 -10.633 -6.031 1 93.62 80 ILE A N 1
ATOM 650 C CA . ILE A 1 80 ? 3.857 -9.539 -6.949 1 93.62 80 ILE A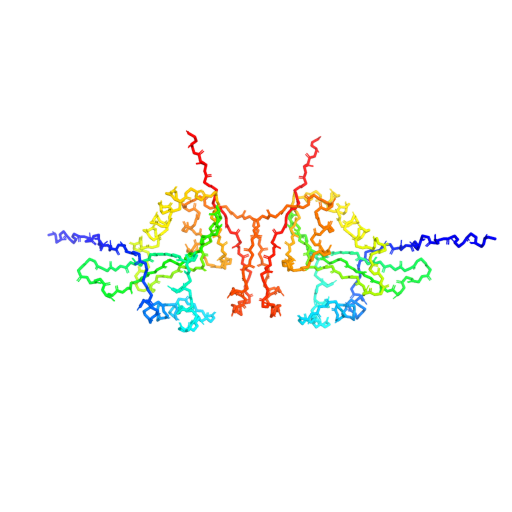 CA 1
ATOM 651 C C . ILE A 1 80 ? 2.498 -9.781 -7.602 1 93.62 80 ILE A C 1
ATOM 653 O O . ILE A 1 80 ? 1.662 -8.875 -7.668 1 93.62 80 ILE A O 1
ATOM 657 N N . THR A 1 81 ? 2.299 -10.969 -8.094 1 94.19 81 THR A N 1
ATOM 658 C CA . THR A 1 81 ? 1.02 -11.367 -8.68 1 94.19 81 THR A CA 1
ATOM 659 C C . THR A 1 81 ? 0.9 -12.883 -8.734 1 94.19 81 THR A C 1
ATOM 661 O O . THR A 1 81 ? 1.909 -13.594 -8.758 1 94.19 81 THR A O 1
ATOM 664 N N . ILE A 1 82 ? -0.283 -13.328 -8.672 1 97.31 82 ILE A N 1
ATOM 665 C CA . ILE A 1 82 ? -0.644 -14.727 -8.898 1 97.31 82 ILE A CA 1
ATOM 666 C C . ILE A 1 82 ? -1.879 -14.797 -9.789 1 97.31 82 ILE A C 1
ATOM 668 O O . ILE A 1 82 ? -2.826 -14.031 -9.617 1 97.31 82 ILE A O 1
ATOM 672 N N . ALA A 1 83 ? -1.771 -15.602 -10.797 1 97.38 83 ALA A N 1
ATOM 673 C CA . ALA A 1 83 ? -2.875 -15.727 -11.742 1 97.38 83 ALA A CA 1
ATOM 674 C C . ALA A 1 83 ? -3.059 -17.172 -12.18 1 97.38 83 ALA A C 1
ATOM 676 O O . ALA A 1 83 ? -2.082 -17.875 -12.469 1 97.38 83 ALA A O 1
ATOM 677 N N . VAL A 1 84 ? -4.277 -17.594 -12.125 1 97.62 84 VAL A N 1
ATOM 678 C CA . VAL A 1 84 ? -4.688 -18.891 -12.648 1 97.62 84 VAL A CA 1
ATOM 679 C C . VAL A 1 84 ? -5.773 -18.703 -13.711 1 97.62 84 VAL A C 1
ATOM 681 O O . VAL A 1 84 ? -6.75 -17.984 -13.484 1 97.62 84 VAL A O 1
ATOM 684 N N . HIS A 1 85 ? -5.496 -19.297 -14.828 1 96.94 85 HIS A N 1
ATOM 685 C CA . HIS A 1 85 ? -6.504 -19.172 -15.875 1 96.94 85 HIS A CA 1
ATOM 686 C C . HIS A 1 85 ? -7.898 -19.469 -15.336 1 96.94 85 HIS A C 1
ATOM 688 O O . HIS A 1 85 ? -8.086 -20.438 -14.594 1 96.94 85 HIS A O 1
ATOM 694 N N . PRO A 1 86 ? -8.883 -18.703 -15.781 1 96.12 86 PRO A N 1
ATOM 695 C CA . PRO A 1 86 ? -10.227 -18.812 -15.211 1 96.12 86 PRO A CA 1
ATOM 696 C C . PRO A 1 86 ? -10.812 -20.219 -15.352 1 96.12 86 PRO A C 1
ATOM 698 O O . PRO A 1 86 ? -11.469 -20.703 -14.438 1 96.12 86 PRO A O 1
ATOM 701 N N . HIS A 1 87 ? -10.523 -20.906 -16.344 1 94.25 87 HIS A N 1
ATOM 702 C CA . HIS A 1 87 ? -11.086 -22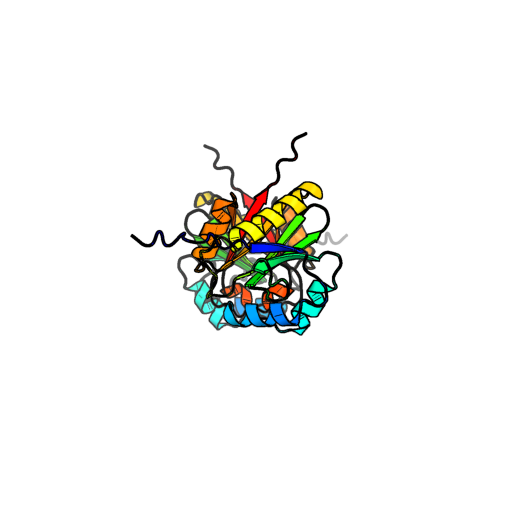.219 -16.609 1 94.25 87 HIS A CA 1
ATOM 703 C C . HIS A 1 87 ? -10.406 -23.297 -15.758 1 94.25 87 HIS A C 1
ATOM 705 O O . HIS A 1 87 ? -10.852 -24.438 -15.734 1 94.25 87 HIS A O 1
ATOM 711 N N . CYS A 1 88 ? -9.383 -22.906 -15.055 1 94.31 88 CYS A N 1
ATOM 712 C CA . CYS A 1 88 ? -8.609 -23.891 -14.297 1 94.31 88 CYS A CA 1
ATOM 713 C C . CYS A 1 88 ? -8.602 -23.562 -12.812 1 94.31 88 CYS A C 1
ATOM 715 O O . CYS A 1 88 ? -7.797 -24.094 -12.055 1 94.31 88 CYS A O 1
ATOM 717 N N . ARG A 1 89 ? -9.484 -22.672 -12.422 1 94.31 89 ARG A N 1
ATOM 718 C CA . ARG A 1 89 ? -9.523 -22.25 -11.031 1 94.31 89 ARG A CA 1
ATOM 719 C C . ARG A 1 89 ? -10.25 -23.266 -10.164 1 94.31 89 ARG A C 1
ATOM 721 O O . ARG A 1 89 ? -10.883 -24.188 -10.68 1 94.31 89 ARG A O 1
ATOM 728 N N . ARG A 1 90 ? -9.992 -23.203 -8.906 1 93.25 90 ARG A N 1
ATOM 729 C CA . ARG A 1 90 ? -10.617 -24.047 -7.895 1 93.25 90 ARG A CA 1
ATOM 730 C C . ARG A 1 90 ? -10.219 -25.5 -8.086 1 93.25 90 ARG A C 1
ATOM 732 O O . ARG A 1 90 ? -11.016 -26.406 -7.848 1 93.25 90 ARG A O 1
ATOM 739 N N . GLN A 1 91 ? -9.078 -25.672 -8.617 1 94.12 91 GLN A N 1
ATOM 740 C CA . GLN A 1 91 ? -8.547 -27.016 -8.82 1 94.12 91 GLN A CA 1
ATOM 741 C C . GLN A 1 91 ?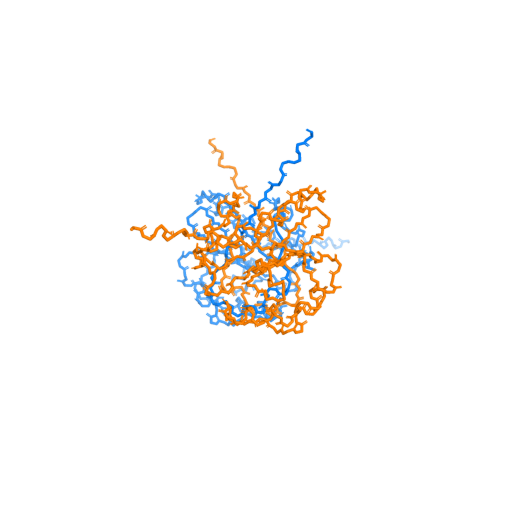 -7.25 -27.203 -8.039 1 94.12 91 GLN A C 1
ATOM 743 O O . GLN A 1 91 ? -6.523 -28.172 -8.273 1 94.12 91 GLN A O 1
ATOM 748 N N . GLY A 1 92 ? -6.934 -26.25 -7.195 1 95.25 92 GLY A N 1
ATOM 749 C CA . GLY A 1 92 ? -5.797 -26.406 -6.301 1 95.25 92 GLY A CA 1
ATOM 750 C C . GLY A 1 92 ? -4.52 -25.812 -6.855 1 95.25 92 GLY A C 1
ATOM 751 O O . GLY A 1 92 ? -3.482 -25.812 -6.188 1 95.25 92 GLY A O 1
ATOM 752 N N . ILE A 1 93 ? -4.559 -25.219 -8.008 1 96.81 93 ILE A N 1
ATOM 753 C CA . ILE A 1 93 ? -3.369 -24.688 -8.656 1 96.81 93 ILE A CA 1
ATOM 754 C C . ILE A 1 93 ? -2.793 -23.547 -7.812 1 96.81 93 ILE A C 1
ATOM 756 O O . ILE A 1 93 ? -1.587 -23.5 -7.562 1 96.81 93 ILE A O 1
ATOM 760 N N . GLY A 1 94 ? -3.686 -22.641 -7.367 1 97.56 94 GLY A N 1
ATOM 761 C CA . GLY A 1 94 ? -3.225 -21.562 -6.516 1 97.56 94 GLY A CA 1
ATOM 762 C C . GLY A 1 94 ? -2.502 -22.047 -5.273 1 97.56 94 GLY A C 1
ATOM 763 O O . GLY A 1 94 ? -1.451 -21.5 -4.914 1 97.56 94 GLY A O 1
ATOM 764 N N . THR A 1 95 ? -3.053 -23.062 -4.684 1 97.25 95 THR A N 1
ATOM 765 C CA . THR A 1 95 ? -2.477 -23.656 -3.48 1 97.25 95 THR A CA 1
ATOM 766 C C . THR A 1 95 ? -1.091 -24.219 -3.77 1 97.25 95 THR A C 1
ATOM 768 O O . THR A 1 95 ? -0.149 -23.984 -3.008 1 97.25 95 THR A O 1
ATOM 771 N N . LEU A 1 96 ? -0.954 -24.891 -4.84 1 97.19 96 LEU A N 1
ATOM 772 C CA . LEU A 1 96 ? 0.323 -25.484 -5.215 1 97.19 96 LEU A CA 1
ATOM 773 C C . LEU A 1 96 ? 1.368 -24.406 -5.488 1 97.19 96 LEU A C 1
ATOM 775 O O . LEU A 1 96 ? 2.531 -24.562 -5.109 1 97.19 96 LEU A O 1
ATOM 779 N N . LEU A 1 97 ? 0.969 -23.359 -6.129 1 98.25 97 LEU A N 1
ATOM 780 C CA . LEU A 1 97 ? 1.876 -22.266 -6.449 1 98.25 97 LEU A CA 1
ATOM 781 C C . LEU A 1 97 ? 2.377 -21.578 -5.18 1 98.25 97 LEU A C 1
ATOM 783 O O . LEU A 1 97 ? 3.578 -21.344 -5.031 1 98.25 97 LEU A O 1
ATOM 787 N N . ILE A 1 98 ? 1.455 -21.266 -4.246 1 98.19 98 ILE A N 1
ATOM 788 C CA . ILE A 1 98 ? 1.831 -20.625 -2.992 1 98.19 98 ILE A CA 1
ATOM 789 C C . ILE A 1 98 ? 2.723 -21.562 -2.176 1 98.19 98 ILE A C 1
ATOM 791 O O . ILE A 1 98 ? 3.734 -21.125 -1.616 1 98.19 98 ILE A O 1
ATOM 795 N N . ASP A 1 99 ? 2.391 -22.844 -2.127 1 97.5 99 ASP A N 1
ATOM 796 C CA . ASP A 1 99 ? 3.195 -23.828 -1.397 1 97.5 99 ASP A CA 1
ATOM 797 C C . ASP A 1 99 ? 4.633 -23.844 -1.916 1 97.5 99 ASP A C 1
ATOM 799 O O . ASP A 1 99 ? 5.582 -23.844 -1.13 1 97.5 99 ASP A O 1
ATOM 803 N N . SER A 1 100 ? 4.781 -23.891 -3.205 1 98.06 100 SER A N 1
ATOM 804 C CA . SER A 1 100 ? 6.109 -23.891 -3.811 1 98.06 100 SER A CA 1
ATOM 805 C C . SER A 1 100 ? 6.867 -22.609 -3.492 1 98.06 100 SER A C 1
ATOM 807 O O . SER A 1 100 ? 8.07 -22.641 -3.223 1 98.06 100 SER A O 1
ATOM 809 N N . THR A 1 101 ? 6.172 -21.5 -3.557 1 98.31 101 THR A N 1
ATOM 810 C CA . THR A 1 101 ? 6.754 -20.219 -3.209 1 98.31 101 THR A CA 1
ATOM 811 C C . THR A 1 101 ? 7.258 -20.219 -1.768 1 98.31 101 THR A C 1
ATOM 813 O O . THR A 1 101 ? 8.391 -19.812 -1.498 1 98.31 101 THR A O 1
ATOM 816 N N . LEU A 1 102 ? 6.441 -20.766 -0.864 1 97.5 102 LEU A N 1
ATOM 817 C CA . LEU A 1 102 ? 6.781 -20.781 0.555 1 97.5 102 LEU A CA 1
ATOM 818 C C . LEU A 1 102 ? 7.977 -21.688 0.817 1 97.5 102 LEU A C 1
ATOM 820 O O . LEU A 1 102 ? 8.836 -21.375 1.641 1 97.5 102 LEU A O 1
ATOM 824 N N . ARG A 1 103 ? 8.062 -22.797 0.176 1 96.88 103 ARG A N 1
ATOM 825 C CA . ARG A 1 103 ? 9.195 -23.703 0.313 1 96.88 103 ARG A CA 1
ATOM 826 C C . ARG A 1 103 ? 10.5 -23.016 -0.093 1 96.88 103 ARG A C 1
ATOM 828 O O . ARG A 1 103 ? 11.508 -23.125 0.598 1 96.88 103 ARG A O 1
ATOM 835 N N . HIS A 1 104 ? 10.43 -22.344 -1.199 1 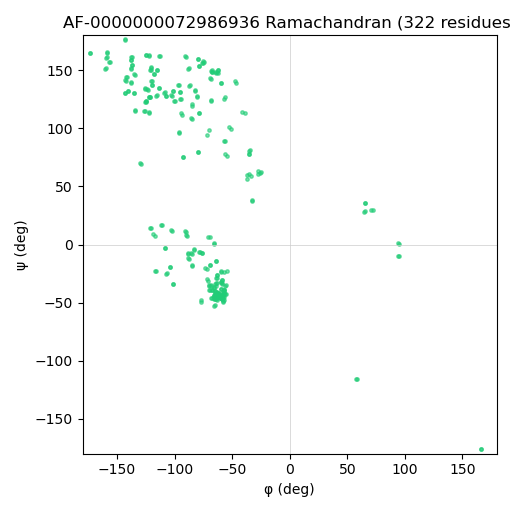97.38 104 HIS A N 1
ATOM 836 C CA . HIS A 1 104 ? 11.602 -21.609 -1.661 1 97.38 104 HIS A CA 1
ATOM 837 C C . HIS A 1 104 ? 12.031 -20.562 -0.638 1 97.38 104 HIS A C 1
ATOM 839 O O . HIS A 1 104 ? 13.219 -20.438 -0.328 1 97.38 104 HIS A O 1
ATOM 845 N N . LEU A 1 105 ? 11.086 -19.859 -0.162 1 97.12 105 LEU A N 1
ATOM 846 C CA . LEU A 1 105 ? 11.375 -18.766 0.766 1 97.12 105 LEU A CA 1
ATOM 847 C C . LEU A 1 105 ? 11.938 -19.312 2.078 1 97.12 105 LEU A C 1
ATOM 849 O O . LEU A 1 105 ? 12.773 -18.672 2.711 1 97.12 105 LEU A O 1
ATOM 853 N N . HIS A 1 106 ? 11.445 -20.438 2.535 1 95.25 106 HIS A N 1
ATOM 854 C CA . HIS A 1 106 ? 12.023 -21.109 3.695 1 95.25 106 HIS A CA 1
ATOM 855 C C . HIS A 1 106 ? 13.492 -21.453 3.465 1 95.25 106 HIS A C 1
ATOM 857 O O . HIS A 1 106 ? 14.328 -21.219 4.336 1 95.25 106 HIS A O 1
ATOM 863 N N . HIS A 1 107 ? 13.711 -21.984 2.355 1 95.19 107 HIS A N 1
ATOM 864 C CA . HIS A 1 107 ? 15.078 -22.344 1.996 1 95.19 107 HIS A CA 1
ATOM 865 C C . HIS A 1 107 ? 15.992 -21.109 1.996 1 95.19 107 HIS A C 1
ATOM 867 O O . HIS A 1 107 ? 17.141 -21.188 2.424 1 95.19 107 HIS A O 1
ATOM 873 N N . GLU A 1 108 ? 15.492 -19.984 1.547 1 95.88 108 GLU A N 1
ATOM 874 C CA . GLU A 1 108 ? 16.266 -18.75 1.444 1 95.88 108 GLU A CA 1
ATOM 875 C C . GLU A 1 108 ? 16.297 -18.016 2.779 1 95.88 108 GLU A C 1
ATOM 877 O O . GLU A 1 108 ? 16.844 -16.906 2.869 1 95.88 108 GLU A O 1
ATOM 882 N N . ARG A 1 109 ? 15.609 -18.516 3.75 1 95 109 ARG A N 1
ATOM 883 C CA . ARG A 1 109 ? 15.578 -17.953 5.098 1 95 109 ARG A CA 1
ATOM 884 C C . ARG A 1 109 ? 14.945 -16.578 5.105 1 95 109 ARG A C 1
ATOM 886 O O . ARG A 1 109 ? 15.438 -15.664 5.777 1 95 109 ARG A O 1
ATOM 893 N N . ALA A 1 110 ? 13.953 -16.453 4.246 1 95.06 110 ALA A N 1
ATOM 894 C CA . ALA A 1 110 ? 13.172 -15.219 4.281 1 95.06 110 ALA A CA 1
ATOM 895 C C . ALA A 1 110 ? 12.477 -15.055 5.629 1 95.06 110 ALA A C 1
ATOM 897 O O . ALA A 1 110 ? 12.109 -16.047 6.273 1 95.06 110 ALA A O 1
ATOM 898 N N . LEU A 1 111 ? 12.25 -13.789 6.059 1 93.06 111 LEU A N 1
ATOM 899 C CA . LEU A 1 111 ? 11.625 -13.523 7.348 1 93.06 111 LEU A CA 1
ATOM 900 C C . LEU A 1 111 ? 10.156 -13.156 7.18 1 93.06 111 LEU A C 1
ATOM 902 O O . LEU A 1 111 ? 9.336 -13.461 8.039 1 93.06 111 LEU A O 1
ATOM 906 N N . LYS A 1 112 ? 9.867 -12.477 6.074 1 93.19 112 LYS A N 1
ATOM 907 C CA . LYS A 1 112 ? 8.508 -11.992 5.848 1 93.19 112 LYS A CA 1
ATOM 908 C C . LYS A 1 112 ? 8.117 -12.109 4.375 1 93.19 112 LYS A C 1
ATOM 910 O O . LYS A 1 112 ? 8.961 -11.953 3.49 1 93.19 112 LYS A O 1
ATOM 915 N N . LEU A 1 113 ? 6.891 -12.414 4.168 1 95 113 LEU A N 1
ATOM 916 C CA . LEU A 1 113 ? 6.27 -12.43 2.85 1 95 113 LEU A CA 1
ATOM 917 C C . LEU A 1 113 ? 5.027 -11.547 2.826 1 95 113 LEU A C 1
ATOM 919 O O . LEU A 1 113 ? 4.109 -11.727 3.629 1 95 113 LEU A O 1
ATOM 923 N N . PHE A 1 114 ? 5.066 -10.602 1.905 1 93 114 PHE A N 1
ATOM 924 C CA . PHE A 1 114 ? 3.975 -9.648 1.791 1 93 114 PHE A CA 1
ATOM 925 C C . PHE A 1 114 ? 3.217 -9.844 0.483 1 93 114 PHE A C 1
ATOM 927 O O . PHE A 1 114 ? 3.729 -10.469 -0.448 1 93 114 PHE A O 1
ATOM 934 N N . LEU A 1 115 ? 2.02 -9.297 0.443 1 93 115 LEU A N 1
ATOM 935 C CA . LEU A 1 115 ? 1.267 -9.172 -0.802 1 93 115 LEU A CA 1
ATOM 936 C C . LEU A 1 115 ? 0.203 -8.086 -0.691 1 93 115 LEU A C 1
ATOM 938 O O . LEU A 1 115 ? -0.07 -7.586 0.403 1 93 115 LEU A O 1
ATOM 942 N N . GLU A 1 116 ? -0.266 -7.727 -1.815 1 89.75 116 GLU A N 1
ATOM 943 C CA . GLU A 1 116 ? -1.396 -6.812 -1.94 1 89.75 116 GLU A CA 1
ATOM 944 C C . GLU A 1 116 ? -2.508 -7.418 -2.791 1 89.75 116 GLU A C 1
ATOM 946 O O . GLU A 1 116 ? -2.244 -7.988 -3.852 1 89.75 116 GLU A O 1
ATOM 951 N N . VAL A 1 117 ? -3.723 -7.277 -2.275 1 91.19 117 VAL A N 1
ATOM 952 C CA . VAL A 1 117 ? -4.848 -7.902 -2.963 1 91.19 117 VAL A CA 1
ATOM 953 C C . VAL A 1 117 ? -6.074 -6.996 -2.875 1 91.19 117 VAL A C 1
ATOM 955 O O . VAL A 1 117 ? -6.32 -6.375 -1.838 1 91.19 117 VAL A O 1
ATOM 958 N N . GLU A 1 118 ? -6.801 -6.977 -3.99 1 88.19 118 GLU A N 1
ATOM 959 C CA . GLU A 1 118 ? -8.039 -6.207 -3.965 1 88.19 118 GLU A CA 1
ATOM 960 C C . GLU A 1 118 ? -8.992 -6.73 -2.895 1 88.19 118 GLU A C 1
ATOM 962 O O . GLU A 1 118 ? -9.164 -7.941 -2.75 1 88.19 118 GLU A O 1
ATOM 967 N N . GLU A 1 119 ? -9.617 -5.789 -2.232 1 88.62 119 GLU A N 1
ATOM 968 C CA . GLU A 1 119 ? -10.484 -6.164 -1.116 1 88.62 119 GLU A CA 1
ATOM 969 C C . GLU A 1 119 ? -11.656 -7.016 -1.588 1 88.62 119 GLU A C 1
ATOM 971 O O . GLU A 1 119 ? -12.18 -7.836 -0.83 1 88.62 119 GLU A O 1
ATOM 976 N N . THR A 1 120 ? -12.07 -6.891 -2.848 1 89.81 120 THR A N 1
ATOM 977 C CA . THR A 1 120 ? -13.234 -7.594 -3.375 1 89.81 120 THR A CA 1
ATOM 978 C C . THR A 1 120 ? -12.836 -8.969 -3.912 1 89.81 120 THR A C 1
ATOM 980 O O . THR A 1 120 ? -13.695 -9.758 -4.297 1 89.81 120 THR A O 1
ATOM 983 N N . ASN A 1 121 ? -11.578 -9.234 -3.977 1 91.12 121 ASN A N 1
ATOM 984 C CA . ASN A 1 121 ? -11.109 -10.531 -4.461 1 91.12 121 ASN A CA 1
ATOM 985 C C . ASN A 1 121 ? -11.203 -11.602 -3.383 1 91.12 121 ASN A C 1
ATOM 987 O O . ASN A 1 121 ? -10.188 -12.031 -2.836 1 91.12 121 ASN A O 1
ATOM 991 N N . LEU A 1 122 ? -12.336 -12.086 -3.201 1 93 122 LEU A N 1
ATOM 992 C CA . LEU A 1 122 ? -12.625 -12.977 -2.084 1 93 122 LEU A CA 1
ATOM 993 C C . LEU A 1 122 ? -11.914 -14.312 -2.256 1 93 122 LEU A C 1
ATOM 995 O O . LEU A 1 122 ? -11.5 -14.93 -1.272 1 93 122 LEU A O 1
ATOM 999 N N . SER A 1 123 ? -11.781 -14.773 -3.443 1 94 123 SER A N 1
ATOM 1000 C CA . SER A 1 123 ? -11.102 -16.031 -3.709 1 94 123 SER A CA 1
ATOM 1001 C C . SER A 1 123 ? -9.633 -15.969 -3.316 1 94 123 SER A C 1
ATOM 1003 O O . SER A 1 123 ? -9.109 -16.875 -2.672 1 94 123 SER A O 1
ATOM 1005 N N . ALA A 1 124 ? -9 -14.93 -3.711 1 94.62 124 ALA A N 1
ATOM 1006 C CA . ALA A 1 124 ? -7.598 -14.758 -3.35 1 94.62 124 ALA A CA 1
ATOM 1007 C C . ALA A 1 124 ? -7.438 -14.586 -1.842 1 94.62 124 ALA A C 1
ATOM 1009 O O . ALA A 1 124 ? -6.527 -15.164 -1.24 1 94.62 124 ALA A O 1
ATOM 1010 N N . LEU A 1 125 ? -8.312 -13.812 -1.289 1 95.5 125 LEU A N 1
ATOM 1011 C CA . LEU A 1 125 ? -8.273 -13.602 0.154 1 95.5 125 LEU A CA 1
ATOM 1012 C C . LEU A 1 125 ? -8.398 -14.922 0.9 1 95.5 125 LEU A C 1
ATOM 1014 O O . LEU A 1 125 ? -7.672 -15.172 1.865 1 95.5 125 LEU A O 1
ATOM 1018 N N . SER A 1 126 ? -9.281 -15.758 0.502 1 96 126 SER A N 1
ATOM 1019 C CA . SER A 1 126 ? -9.461 -17.078 1.1 1 96 126 SER A CA 1
ATOM 1020 C C . SER A 1 126 ? -8.211 -17.922 0.946 1 96 126 SER A C 1
ATOM 1022 O O . SER A 1 126 ? -7.793 -18.609 1.887 1 96 126 SER A O 1
ATOM 1024 N N . LEU A 1 127 ? -7.633 -17.875 -0.178 1 96.69 127 LEU A N 1
ATOM 1025 C CA . LEU A 1 127 ? -6.395 -18.609 -0.447 1 96.69 127 LEU A CA 1
ATOM 1026 C C . LEU A 1 127 ? -5.301 -18.203 0.532 1 96.69 127 LEU A C 1
ATOM 1028 O O . LEU A 1 127 ? -4.68 -19.047 1.172 1 96.69 127 LEU A O 1
ATOM 1032 N N . TYR A 1 128 ? -5.098 -16.906 0.693 1 97.69 128 TYR A N 1
ATOM 1033 C CA . TYR A 1 128 ? -4.012 -16.406 1.522 1 97.69 128 TYR A CA 1
ATOM 1034 C C . TYR A 1 128 ? -4.273 -16.688 2.998 1 97.69 128 TYR A C 1
ATOM 1036 O O . TYR A 1 128 ? -3.346 -16.969 3.756 1 97.69 128 TYR A O 1
ATOM 1044 N N . LYS A 1 129 ? -5.496 -16.531 3.363 1 96.12 129 LYS A N 1
ATOM 1045 C CA . LYS A 1 129 ? -5.855 -16.875 4.738 1 96.12 129 LYS A CA 1
ATOM 1046 C C . LYS A 1 129 ? -5.52 -18.312 5.062 1 96.12 129 LYS A C 1
ATOM 1048 O O . LYS A 1 129 ? -5.043 -18.625 6.16 1 96.12 129 LYS A O 1
ATOM 1053 N N . GLY A 1 130 ? -5.742 -19.172 4.129 1 96.25 130 GLY A N 1
ATOM 1054 C 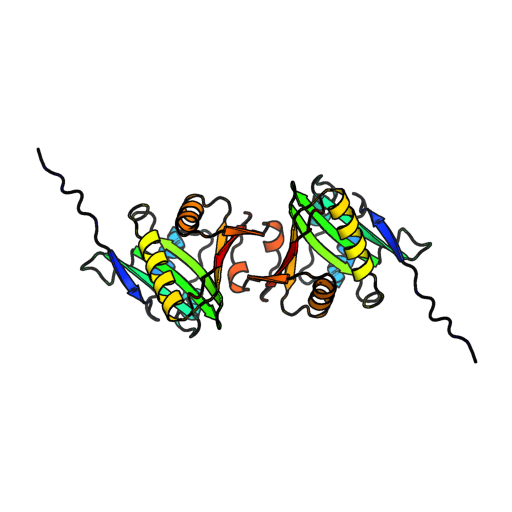CA . GLY A 1 130 ? -5.422 -20.578 4.285 1 96.25 130 GLY A CA 1
ATOM 1055 C C . GLY A 1 130 ? -3.947 -20.828 4.551 1 96.25 130 GLY A C 1
ATOM 1056 O O . GLY A 1 130 ? -3.58 -21.844 5.137 1 96.25 130 GLY A O 1
ATOM 1057 N N . PHE A 1 131 ? -3.137 -19.938 4.172 1 97 131 PHE A N 1
ATOM 1058 C CA . PHE A 1 131 ? -1.699 -20.047 4.387 1 97 131 PHE A CA 1
ATOM 1059 C C . PHE A 1 131 ? -1.254 -19.172 5.551 1 97 131 PHE A C 1
ATOM 1061 O O . PHE A 1 131 ? -0.07 -18.844 5.672 1 97 131 PHE A O 1
ATOM 1068 N N . GLU A 1 132 ? -2.195 -18.672 6.293 1 95.5 132 GLU A N 1
ATOM 1069 C CA . GLU A 1 132 ? -1.969 -17.953 7.543 1 95.5 132 GLU A CA 1
ATOM 1070 C C . GLU A 1 132 ? -1.385 -16.578 7.289 1 95.5 132 GLU A C 1
ATOM 1072 O O . GLU A 1 132 ? -0.543 -16.094 8.055 1 95.5 132 GLU A O 1
ATOM 1077 N N . PHE A 1 133 ? -1.704 -15.992 6.16 1 96.62 133 PHE A N 1
ATOM 1078 C CA . PHE A 1 133 ? -1.462 -14.57 5.98 1 96.62 133 PHE A CA 1
ATOM 1079 C C . PHE A 1 133 ? -2.363 -13.75 6.895 1 96.62 133 PHE A C 1
ATOM 1081 O O . PHE A 1 133 ? -3.508 -14.133 7.152 1 96.62 133 PHE A O 1
ATOM 1088 N N . GLN A 1 134 ? -1.83 -12.594 7.301 1 93.5 134 GLN A N 1
ATOM 1089 C CA . GLN A 1 134 ? -2.613 -11.68 8.125 1 93.5 134 GLN A CA 1
ATOM 1090 C C . GLN A 1 134 ? -2.787 -10.328 7.441 1 93.5 134 GLN A C 1
ATOM 1092 O O . GLN A 1 134 ? -1.853 -9.82 6.82 1 93.5 134 GLN A O 1
ATOM 1097 N N . LYS A 1 135 ? -3.979 -9.805 7.602 1 90 135 LYS A N 1
ATOM 1098 C CA . LYS A 1 135 ? -4.191 -8.43 7.16 1 90 135 LYS A CA 1
ATOM 1099 C C . LYS A 1 135 ? -3.418 -7.445 8.039 1 90 135 LYS A C 1
ATOM 1101 O O . LYS A 1 135 ? -3.551 -7.465 9.258 1 90 135 LYS A O 1
ATOM 1106 N N . ILE A 1 136 ? -2.584 -6.66 7.383 1 84.19 136 ILE A N 1
ATOM 1107 C CA . ILE A 1 136 ? -1.785 -5.766 8.211 1 84.19 136 ILE A CA 1
ATOM 1108 C C . ILE A 1 136 ? -2.133 -4.312 7.895 1 84.19 136 ILE A C 1
ATOM 1110 O O . ILE A 1 136 ? -1.844 -3.412 8.688 1 84.19 136 ILE A O 1
ATOM 1114 N N . ALA A 1 137 ? -2.654 -4.129 6.746 1 80.62 137 ALA A N 1
ATOM 1115 C CA . ALA A 1 137 ? -3.01 -2.764 6.363 1 80.62 137 ALA A CA 1
ATOM 1116 C C . ALA A 1 137 ? -4.039 -2.762 5.238 1 80.62 137 ALA A C 1
ATOM 1118 O O . ALA A 1 137 ? -4.316 -3.803 4.637 1 80.62 137 ALA A O 1
ATOM 1119 N N . LYS A 1 138 ? -4.684 -1.682 5.094 1 79.88 138 LYS A N 1
ATOM 1120 C CA . LYS A 1 138 ? -5.598 -1.441 3.982 1 79.88 138 LYS A CA 1
ATOM 1121 C C . LYS A 1 138 ? -5.188 -0.206 3.188 1 79.88 138 LYS A C 1
ATOM 1123 O O . LYS A 1 138 ? -4.855 0.83 3.77 1 79.88 138 LYS A O 1
ATOM 1128 N N . ARG A 1 139 ? -5.055 -0.39 1.905 1 75.88 139 ARG A N 1
ATOM 1129 C CA . ARG A 1 139 ? -4.793 0.73 1.008 1 75.88 139 ARG A CA 1
ATOM 1130 C C . ARG A 1 139 ? -6.066 1.181 0.303 1 75.88 139 ARG A C 1
ATOM 1132 O O . ARG A 1 139 ? -6.676 0.411 -0.444 1 75.88 139 ARG A O 1
ATOM 1139 N N . PHE A 1 140 ? -6.32 2.396 0.496 1 72.19 140 PHE A N 1
ATOM 1140 C CA . PHE A 1 140 ? -7.566 2.912 -0.052 1 72.19 140 PHE A CA 1
ATOM 1141 C C . PHE A 1 140 ? -7.375 3.385 -1.487 1 72.19 140 PHE A C 1
ATOM 1143 O O . PHE A 1 140 ? -6.305 3.885 -1.844 1 72.19 140 PHE A O 1
ATOM 1150 N N . ALA A 1 141 ? -8.359 3.357 -2.275 1 70.19 141 ALA A N 1
ATOM 1151 C CA . ALA A 1 141 ? -8.359 3.605 -3.713 1 70.19 141 ALA A CA 1
ATOM 1152 C C . ALA A 1 141 ? -7.949 5.043 -4.023 1 70.19 141 ALA A C 1
ATOM 1154 O O . ALA A 1 141 ? -7.402 5.324 -5.09 1 70.19 141 ALA A O 1
ATOM 1155 N N . TYR A 1 142 ? -8.305 5.906 -3.17 1 62.06 142 TYR A N 1
ATOM 1156 C CA . TYR A 1 142 ? -8.07 7.312 -3.484 1 62.06 142 TYR A CA 1
ATOM 1157 C C . TYR A 1 142 ? -6.578 7.605 -3.602 1 62.06 142 TYR A C 1
ATOM 1159 O O . TYR A 1 142 ? -6.184 8.648 -4.133 1 62.06 142 TYR A O 1
ATOM 1167 N N . TYR A 1 143 ? -5.688 6.73 -3.15 1 58.94 143 TYR A N 1
ATOM 1168 C CA . TYR A 1 143 ? -4.242 6.895 -3.262 1 58.94 143 TYR A CA 1
ATOM 1169 C C . TYR A 1 143 ? -3.779 6.703 -4.699 1 58.94 143 TYR A C 1
ATOM 1171 O O . TYR A 1 143 ? -2.699 7.168 -5.078 1 58.94 143 TYR A O 1
ATOM 1179 N N . GLN A 1 144 ? -4.426 5.926 -5.461 1 56.12 144 GLN A N 1
ATOM 1180 C CA . GLN A 1 144 ? -3.973 5.488 -6.777 1 56.12 144 GLN A CA 1
ATOM 1181 C C . GLN A 1 144 ? -3.695 6.68 -7.691 1 56.12 144 GLN A C 1
ATOM 1183 O O . GLN A 1 144 ? -2.916 6.574 -8.641 1 56.12 144 GLN A O 1
ATOM 1188 N N . SER A 1 145 ? -4.316 7.738 -7.363 1 50.75 145 SER A N 1
ATOM 1189 C CA . SER A 1 145 ? -4.113 8.836 -8.297 1 50.75 145 SER A CA 1
ATOM 1190 C C . SER A 1 145 ? -2.664 9.312 -8.297 1 50.75 145 SER A C 1
ATOM 1192 O O . SER A 1 145 ? -2.271 10.133 -9.125 1 50.75 145 SER A O 1
ATOM 1194 N N . LYS A 1 146 ? -1.89 8.633 -7.461 1 50.5 146 LYS A N 1
ATOM 1195 C CA . LYS A 1 146 ? -0.571 9.25 -7.371 1 50.5 146 LYS A CA 1
ATOM 1196 C C . LYS A 1 146 ? 0.402 8.625 -8.367 1 50.5 146 LYS A C 1
ATOM 1198 O O . LYS A 1 146 ? 0.643 7.414 -8.328 1 50.5 146 LYS A O 1
ATOM 1203 N N . ASN A 1 147 ? 0.291 8.945 -9.641 1 51.91 147 ASN A N 1
ATOM 1204 C CA . ASN A 1 147 ? 1.252 8.578 -10.672 1 51.91 147 ASN A CA 1
ATOM 1205 C C . ASN A 1 147 ? 2.676 8.531 -10.125 1 51.91 147 ASN A C 1
ATOM 1207 O O . ASN A 1 147 ? 3.494 9.398 -10.438 1 51.91 147 ASN A O 1
ATOM 1211 N N . SER A 1 148 ? 2.812 8.062 -8.938 1 56.16 148 SER A N 1
ATOM 1212 C CA . SER A 1 148 ? 4.191 8.188 -8.477 1 56.16 148 SER A CA 1
ATOM 1213 C C . SER A 1 148 ? 5.043 7.016 -8.961 1 56.16 148 SER A C 1
ATOM 1215 O O . SER A 1 148 ? 4.59 5.871 -8.953 1 56.16 148 SER A O 1
ATOM 1217 N N . ARG A 1 149 ? 6.035 7.277 -9.664 1 60.88 149 ARG A N 1
ATOM 1218 C CA . ARG A 1 149 ? 7.062 6.383 -10.18 1 60.88 149 ARG A CA 1
ATOM 1219 C C . ARG A 1 149 ? 7.969 5.883 -9.055 1 60.88 149 ARG A C 1
ATOM 1221 O O . ARG A 1 149 ? 8.977 5.219 -9.312 1 60.88 149 ARG A O 1
ATOM 1228 N N . THR A 1 150 ? 7.625 6.211 -7.793 1 76.25 150 THR A N 1
ATOM 1229 C CA . THR A 1 150 ? 8.539 5.871 -6.711 1 76.25 150 THR A CA 1
ATOM 1230 C C . THR A 1 150 ? 7.902 4.855 -5.766 1 76.25 150 THR A C 1
ATOM 1232 O O . THR A 1 150 ? 6.68 4.844 -5.586 1 76.25 150 THR A O 1
ATOM 1235 N N . ASP A 1 151 ? 8.766 4.055 -5.176 1 81.62 151 ASP A N 1
ATOM 1236 C CA . ASP A 1 151 ? 8.32 3.129 -4.141 1 81.62 151 ASP A CA 1
ATOM 1237 C C . ASP A 1 151 ? 7.797 3.881 -2.92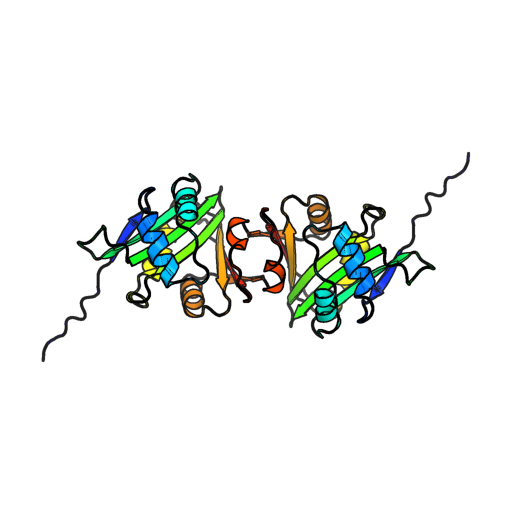 1 81.62 151 ASP A C 1
ATOM 1239 O O . ASP A 1 151 ? 8.211 5.012 -2.654 1 81.62 151 ASP A O 1
ATOM 1243 N N . ALA A 1 152 ? 6.84 3.258 -2.289 1 86 152 ALA A N 1
ATOM 1244 C CA . ALA A 1 152 ? 6.273 3.855 -1.082 1 86 152 ALA A CA 1
ATOM 1245 C C . ALA A 1 152 ? 6.492 2.957 0.131 1 86 152 ALA A C 1
ATOM 1247 O O . ALA A 1 152 ? 6.547 1.731 0 1 86 152 ALA A O 1
ATOM 1248 N N . ILE A 1 153 ? 6.676 3.588 1.255 1 88.25 153 ILE A N 1
ATOM 1249 C CA . ILE A 1 153 ? 6.801 2.893 2.531 1 88.25 153 ILE A CA 1
ATOM 1250 C C . ILE A 1 153 ? 5.496 3.004 3.312 1 88.25 153 ILE A C 1
ATOM 1252 O O . ILE A 1 153 ? 4.926 4.09 3.432 1 88.25 153 ILE A O 1
ATOM 1256 N N . ILE A 1 154 ? 5.023 1.88 3.734 1 89.25 154 ILE A N 1
ATOM 1257 C CA . ILE A 1 154 ? 3.869 1.859 4.625 1 89.25 154 ILE A CA 1
ATOM 1258 C C . ILE A 1 154 ? 4.34 1.796 6.078 1 89.25 154 ILE A C 1
ATOM 1260 O O . ILE A 1 154 ? 5.145 0.933 6.438 1 89.25 154 ILE A O 1
ATOM 1264 N N . MET A 1 155 ? 3.865 2.77 6.91 1 93.69 155 MET A N 1
ATOM 1265 C CA . MET A 1 155 ? 4.266 2.836 8.312 1 93.69 155 MET A CA 1
ATOM 1266 C C . MET A 1 155 ? 3.051 2.729 9.227 1 93.69 155 MET A C 1
ATOM 1268 O O . MET A 1 155 ? 1.933 3.049 8.828 1 93.69 155 MET A O 1
ATOM 1272 N N . GLN A 1 156 ? 3.326 2.197 10.414 1 93.25 156 GLN A N 1
ATOM 1273 C CA . GLN A 1 156 ? 2.256 1.989 11.383 1 93.25 156 GLN A CA 1
ATOM 1274 C C . GLN A 1 156 ? 2.699 2.391 12.789 1 93.25 156 GLN A C 1
ATOM 1276 O O . GLN A 1 156 ? 3.846 2.158 13.18 1 93.25 156 GLN A O 1
ATOM 1281 N N . LYS A 1 157 ? 1.808 3.029 13.492 1 94.81 157 LYS A N 1
ATOM 1282 C CA . LYS A 1 157 ? 1.919 3.24 14.93 1 94.81 157 LYS A CA 1
ATOM 1283 C C . LYS A 1 157 ? 0.8 2.521 15.68 1 94.81 157 LYS A C 1
ATOM 1285 O O . LYS A 1 157 ? -0.373 2.645 15.32 1 94.81 157 LYS A O 1
ATOM 1290 N N . THR A 1 158 ? 1.124 1.723 16.688 1 91.69 158 THR A N 1
ATOM 1291 C CA . THR A 1 158 ? 0.16 1.006 17.516 1 91.69 158 THR A CA 1
ATOM 1292 C C . THR A 1 158 ? -0.041 1.718 18.859 1 91.69 158 THR A C 1
ATOM 1294 O O . THR A 1 158 ? 0.921 2.186 19.469 1 91.69 158 THR A O 1
ATOM 1297 N N . PHE A 1 159 ? -1.323 1.868 19.188 1 90.88 159 PHE A N 1
ATOM 1298 C CA . PHE A 1 159 ? -1.659 2.506 20.453 1 90.88 159 PHE A CA 1
ATOM 1299 C C . PHE A 1 159 ? -1.865 1.462 21.547 1 90.88 159 PHE A C 1
ATOM 1301 O O . PHE A 1 159 ? -2.461 0.41 21.297 1 90.88 159 PHE A O 1
ATOM 1308 N N . LYS A 1 160 ? -0.967 1.411 22.578 1 76.38 160 LYS A N 1
ATOM 1309 C CA . LYS A 1 160 ? -1.157 0.512 23.719 1 76.38 160 LYS A CA 1
ATOM 1310 C C . LYS A 1 160 ? -2.297 0.99 24.609 1 76.38 160 LYS A C 1
ATOM 1312 O O . LYS A 1 160 ? -2.344 2.162 24.984 1 76.38 160 LYS A O 1
ATOM 1317 N N . GLN A 1 161 ? -3.539 0.494 24.422 1 62.88 161 GLN A N 1
ATOM 1318 C CA . GLN A 1 161 ? -4.59 0.898 25.359 1 62.88 161 GLN A CA 1
ATOM 1319 C C . GLN A 1 161 ? -4.199 0.581 26.797 1 62.88 161 GLN A C 1
ATOM 1321 O O . GLN A 1 161 ? -3.693 -0.505 27.078 1 62.88 161 GLN A O 1
ATOM 1326 N N . ILE A 1 162 ? -3.562 1.461 27.453 1 51.75 162 ILE A N 1
ATOM 1327 C CA . ILE A 1 162 ? -3.387 1.225 28.891 1 51.75 162 ILE A CA 1
ATOM 1328 C C . ILE A 1 162 ? -4.742 0.95 29.531 1 51.75 162 ILE A C 1
ATOM 1330 O O . ILE A 1 162 ? -5.684 1.728 29.375 1 51.75 162 ILE A O 1
ATOM 1334 N N . ASP A 1 163 ? -5 -0.254 29.766 1 42.25 163 ASP A N 1
ATOM 1335 C CA . ASP A 1 163 ? -6 -0.475 30.797 1 42.25 163 ASP A CA 1
ATOM 1336 C C . ASP A 1 163 ? -5.734 0.413 32.031 1 42.25 163 ASP A C 1
ATOM 1338 O O . ASP A 1 163 ? -4.582 0.583 32.438 1 42.25 163 ASP A O 1
ATOM 1342 N N . MET B 1 1 ? 23.922 44.438 21.641 1 32.62 1 MET B N 1
ATOM 1343 C CA . MET B 1 1 ? 23.797 43 21.375 1 32.62 1 MET B CA 1
ATOM 1344 C C . MET B 1 1 ? 22.344 42.594 21.172 1 32.62 1 MET B C 1
ATOM 1346 O O . MET B 1 1 ? 21.531 42.719 22.094 1 32.62 1 MET B O 1
ATOM 1350 N N . SER B 1 2 ? 21.703 42.875 20.047 1 36.69 2 SER B N 1
ATOM 1351 C CA . SER B 1 2 ? 20.297 42.781 19.688 1 36.69 2 SER B CA 1
ATOM 1352 C C . SER B 1 2 ? 19.781 41.344 19.906 1 36.69 2 SER B C 1
ATOM 1354 O O . SER B 1 2 ? 20.359 40.406 19.391 1 36.69 2 SER B O 1
ATOM 1356 N N . LYS B 1 3 ? 19.516 41 21.125 1 39.19 3 LYS B N 1
ATOM 1357 C CA . LYS B 1 3 ? 18.875 39.75 21.516 1 39.19 3 LYS B CA 1
ATOM 1358 C C . LYS B 1 3 ? 17.828 39.344 20.484 1 39.19 3 LYS B C 1
ATOM 1360 O O . LYS B 1 3 ? 16.766 39.938 20.375 1 39.19 3 LYS B O 1
ATOM 1365 N N . LEU B 1 4 ? 18.219 39.125 19.234 1 36.81 4 LEU B N 1
ATOM 1366 C CA . LEU B 1 4 ? 17.328 38.531 18.234 1 36.81 4 LEU B CA 1
ATOM 1367 C C . LEU B 1 4 ? 16.438 37.469 18.844 1 36.81 4 LEU B C 1
ATOM 1369 O O . LEU B 1 4 ? 16.922 36.406 19.234 1 36.81 4 LEU B O 1
ATOM 1373 N N . LEU B 1 5 ? 15.648 37.75 19.875 1 38.09 5 LEU B N 1
ATOM 1374 C CA . LEU B 1 5 ? 14.625 36.906 20.453 1 38.09 5 LEU B CA 1
ATOM 1375 C C . LEU B 1 5 ? 14.039 35.938 19.406 1 38.09 5 LEU B C 1
ATOM 1377 O O . LEU B 1 5 ? 13.383 36.375 18.469 1 38.09 5 LEU B O 1
ATOM 1381 N N . SER B 1 6 ? 14.781 35.062 18.797 1 44.38 6 SER B N 1
ATOM 1382 C CA . SER B 1 6 ? 14.312 34 17.891 1 44.38 6 SER B CA 1
ATOM 1383 C C . SER B 1 6 ? 12.867 33.625 18.188 1 44.38 6 SER B C 1
ATOM 1385 O O . SER B 1 6 ? 12.547 33.156 19.281 1 44.38 6 SER B O 1
ATOM 1387 N N . LYS B 1 7 ? 11.914 34.531 18.047 1 46.53 7 LYS B N 1
ATOM 1388 C CA . LYS B 1 7 ? 10.477 34.406 18.25 1 46.53 7 LYS B CA 1
ATOM 1389 C C . LYS B 1 7 ? 9.984 33.031 17.844 1 46.53 7 LYS B C 1
ATOM 1391 O O . LYS B 1 7 ? 10.172 32.625 16.688 1 46.53 7 LYS B O 1
ATOM 1396 N N . LYS B 1 8 ? 10.148 32.188 18.625 1 52.62 8 LYS B N 1
ATOM 1397 C CA . LYS B 1 8 ? 9.508 30.875 18.469 1 52.62 8 LYS B CA 1
ATOM 1398 C C . LYS B 1 8 ? 8.125 31.016 17.844 1 52.62 8 LYS B C 1
ATOM 1400 O O . LYS B 1 8 ? 7.246 31.672 18.406 1 52.62 8 LYS B O 1
ATOM 1405 N N . LYS B 1 9 ? 8.07 31.219 16.516 1 62.81 9 LYS B N 1
ATOM 1406 C CA . LYS B 1 9 ? 6.766 31.312 15.875 1 62.81 9 LYS B CA 1
ATOM 1407 C C . LYS B 1 9 ? 5.781 30.312 16.484 1 62.81 9 LYS B C 1
ATOM 1409 O O . LYS B 1 9 ? 6.141 29.172 16.734 1 62.81 9 LYS B O 1
ATOM 1414 N N . HIS B 1 10 ? 4.762 30.922 17.156 1 83.69 10 HIS B N 1
ATOM 1415 C CA . HIS B 1 10 ? 3.709 30.125 17.781 1 83.69 10 HIS B CA 1
ATOM 1416 C C . HIS B 1 10 ? 2.6 29.797 16.797 1 83.69 10 HIS B C 1
ATOM 1418 O O . HIS B 1 10 ? 2.152 30.672 16.047 1 83.69 10 HIS B O 1
ATOM 1424 N N . PHE B 1 11 ? 2.496 28.688 16.422 1 93.75 11 PHE B N 1
ATOM 1425 C CA . PHE B 1 11 ? 1.454 28.203 15.523 1 93.75 11 PHE B CA 1
ATOM 1426 C C . PHE B 1 11 ? 0.213 27.797 16.312 1 93.75 11 PHE B C 1
ATOM 1428 O O . PHE B 1 11 ? 0.316 27.344 17.453 1 93.75 11 PHE B O 1
ATOM 1435 N N . TRP B 1 12 ? -0.866 28.203 15.742 1 94.56 12 TRP B N 1
ATOM 1436 C CA . TRP B 1 12 ? -2.154 27.75 16.266 1 94.56 12 TRP B CA 1
ATOM 1437 C C . TRP B 1 12 ? -2.652 26.531 15.492 1 94.56 12 TRP B C 1
ATOM 1439 O O . TRP B 1 12 ? -2.627 26.516 14.258 1 94.56 12 TRP B O 1
ATOM 1449 N N . ILE B 1 13 ? -3.062 25.484 16.266 1 97.19 13 ILE B N 1
ATOM 1450 C CA . ILE B 1 13 ? -3.588 24.266 15.648 1 97.19 13 ILE B CA 1
ATOM 1451 C C . ILE B 1 13 ? -5.098 24.188 15.867 1 97.19 13 ILE B C 1
ATOM 1453 O O . ILE B 1 13 ? -5.578 24.359 16.984 1 97.19 13 ILE B O 1
ATOM 1457 N N . ALA B 1 14 ? -5.828 24 14.82 1 97.56 14 ALA B N 1
ATOM 1458 C CA . ALA B 1 14 ? -7.285 23.922 14.898 1 97.56 14 ALA B CA 1
ATOM 1459 C C . ALA B 1 14 ? -7.816 22.781 14.031 1 97.56 14 ALA B C 1
ATOM 1461 O O . ALA B 1 14 ? -7.172 22.375 13.062 1 97.56 14 ALA B O 1
ATOM 1462 N N . PRO B 1 15 ? -9.008 22.234 14.367 1 98.06 15 PRO B N 1
ATOM 1463 C CA . PRO B 1 15 ? -9.594 21.203 13.508 1 98.06 15 PRO B CA 1
ATOM 1464 C C . PRO B 1 15 ? -9.922 21.703 12.109 1 98.06 15 PRO B C 1
ATOM 1466 O O . PRO B 1 15 ? -10.289 22.875 11.945 1 98.06 15 PRO B O 1
ATOM 1469 N N . LEU B 1 16 ? -9.836 20.844 11.141 1 98.12 16 LEU B N 1
ATOM 1470 C CA . LEU B 1 16 ? -10.25 21.156 9.781 1 98.12 16 LEU B CA 1
ATOM 1471 C C . LEU B 1 16 ? -11.758 21.328 9.695 1 98.12 16 LEU B C 1
ATOM 1473 O O . LEU B 1 16 ? -12.5 20.688 10.445 1 98.12 16 LEU B O 1
ATOM 1477 N N . LYS B 1 17 ? -12.109 22.188 8.758 1 96.81 17 LYS B N 1
ATOM 1478 C CA . LYS B 1 17 ? -13.523 22.438 8.477 1 96.81 17 LYS B CA 1
ATOM 1479 C C . LYS B 1 17 ? -13.836 22.203 7 1 96.81 17 LYS B C 1
ATOM 1481 O O . LYS B 1 17 ? -12.938 22.25 6.156 1 96.81 17 LYS B O 1
ATOM 1486 N N . ALA B 1 18 ? -15.141 22.047 6.691 1 96.06 18 ALA B N 1
ATOM 1487 C CA . ALA B 1 18 ? -15.594 21.781 5.328 1 96.06 18 ALA B CA 1
ATOM 1488 C C . ALA B 1 18 ? -15.164 22.891 4.379 1 96.06 18 ALA B C 1
ATOM 1490 O O . ALA B 1 18 ? -14.867 22.641 3.207 1 96.06 18 ALA B O 1
ATOM 1491 N N . ASP B 1 19 ? -15.039 24.078 4.832 1 95.69 19 ASP B N 1
ATOM 1492 C CA . ASP B 1 19 ? -14.758 25.219 3.959 1 95.69 19 ASP B CA 1
ATOM 1493 C C . ASP B 1 19 ? -13.258 25.453 3.83 1 95.69 19 ASP B C 1
ATOM 1495 O O . ASP B 1 19 ? -12.828 26.438 3.24 1 95.69 19 ASP B O 1
ATOM 1499 N N . ASP B 1 20 ? -12.461 24.531 4.273 1 97.38 20 ASP B N 1
ATOM 1500 C CA . ASP B 1 20 ? -11.008 24.672 4.203 1 97.38 20 ASP B CA 1
ATOM 1501 C C . ASP B 1 20 ? -10.469 24.109 2.895 1 97.38 20 ASP B C 1
ATOM 1503 O O . ASP B 1 20 ? -9.25 24.094 2.68 1 97.38 20 ASP B O 1
ATOM 1507 N N . SER B 1 21 ? -11.289 23.734 1.955 1 97.25 21 SER B N 1
ATOM 1508 C CA . SER B 1 21 ? -10.891 22.984 0.766 1 97.25 21 SER B CA 1
ATOM 1509 C C . SER B 1 21 ? -9.922 23.797 -0.093 1 97.25 21 SER B C 1
ATOM 1511 O O . SER B 1 21 ? -8.898 23.281 -0.549 1 97.25 21 SER B O 1
ATOM 1513 N N . VAL B 1 22 ? -10.188 25.047 -0.296 1 96.88 22 VAL B N 1
ATOM 1514 C CA . VAL B 1 22 ? -9.414 25.875 -1.212 1 96.88 22 VAL B CA 1
ATOM 1515 C C . VAL B 1 22 ? -7.988 26.031 -0.681 1 96.88 22 VAL B C 1
ATOM 1517 O O . VAL B 1 22 ? -7.02 25.719 -1.377 1 96.88 22 VAL B O 1
ATOM 1520 N N . PRO B 1 23 ? -7.812 26.453 0.557 1 97.19 23 PRO B N 1
ATOM 1521 C CA . PRO B 1 23 ? -6.434 26.594 1.027 1 97.19 23 PRO B CA 1
ATOM 1522 C C . PRO B 1 23 ? -5.695 25.266 1.093 1 97.19 23 PRO B C 1
ATOM 1524 O O . PRO B 1 23 ? -4.48 25.219 0.872 1 97.19 23 PRO B O 1
ATOM 1527 N N . LEU B 1 24 ? -6.336 24.203 1.401 1 97.5 24 LEU B N 1
ATOM 1528 C CA . LEU B 1 24 ? -5.691 22.891 1.424 1 97.5 24 LEU B CA 1
ATOM 1529 C C . LEU B 1 24 ? -5.195 22.5 0.034 1 97.5 24 LEU B C 1
ATOM 1531 O O . LEU B 1 24 ? -4.07 22.031 -0.119 1 97.5 24 LEU B O 1
ATOM 1535 N N . TYR B 1 25 ? -6.062 22.734 -0.907 1 96.56 25 TYR B N 1
ATOM 1536 C CA . TYR B 1 25 ? -5.715 22.469 -2.299 1 96.56 25 TYR B CA 1
ATOM 1537 C C . TYR B 1 25 ? -4.496 23.281 -2.719 1 96.56 25 TYR B C 1
ATOM 1539 O O . TYR B 1 25 ? -3.57 22.75 -3.338 1 96.56 25 TYR B O 1
ATOM 1547 N N . GLN B 1 26 ? -4.43 24.469 -2.363 1 96.75 26 GLN B N 1
ATOM 1548 C CA . GLN B 1 26 ? -3.34 25.359 -2.73 1 96.75 26 GLN B CA 1
ATOM 1549 C C . GLN B 1 26 ? -2.023 24.906 -2.107 1 96.75 26 GLN B C 1
ATOM 1551 O O . GLN B 1 26 ? -0.99 24.875 -2.779 1 96.75 26 GLN B O 1
ATOM 1556 N N . ILE B 1 27 ? -2.049 24.547 -0.88 1 97.31 27 ILE B N 1
ATOM 1557 C CA . ILE B 1 27 ? -0.842 24.078 -0.21 1 97.31 27 ILE B CA 1
ATOM 1558 C C . ILE B 1 27 ? -0.38 22.766 -0.845 1 97.31 27 ILE B C 1
ATOM 1560 O O . ILE B 1 27 ? 0.815 22.578 -1.083 1 97.31 27 ILE B O 1
ATOM 1564 N N . HIS B 1 28 ? -1.357 21.906 -1.025 1 95.44 28 HIS B N 1
ATOM 1565 C CA . HIS B 1 28 ? -1.054 20.609 -1.607 1 95.44 28 HIS B CA 1
ATOM 1566 C C . HIS B 1 28 ? -0.353 20.75 -2.953 1 95.44 28 HIS B C 1
ATOM 1568 O O . HIS B 1 28 ? 0.588 20.016 -3.254 1 95.44 28 HIS B O 1
ATOM 1574 N N . GLN B 1 29 ? -0.675 21.734 -3.74 1 94.5 29 GLN B N 1
ATOM 1575 C CA . GLN B 1 29 ? -0.074 22 -5.043 1 94.5 29 GLN B CA 1
ATOM 1576 C C . GLN B 1 29 ? 1.407 22.344 -4.906 1 94.5 29 GLN B C 1
ATOM 1578 O O . GLN B 1 29 ? 2.209 22.016 -5.785 1 94.5 29 GLN B O 1
ATOM 1583 N N . HIS B 1 30 ? 1.771 22.891 -3.844 1 95.31 30 HIS B N 1
ATOM 1584 C CA . HIS B 1 30 ? 3.156 23.297 -3.617 1 95.31 30 HIS B CA 1
ATOM 1585 C C . HIS B 1 30 ? 3.984 22.125 -3.096 1 95.31 30 HIS B C 1
ATOM 1587 O O . HIS B 1 30 ? 5.215 22.172 -3.109 1 95.31 30 HIS B O 1
ATOM 1593 N N . CYS B 1 31 ? 3.299 21.156 -2.613 1 93.06 31 CYS B N 1
ATOM 1594 C CA . CYS B 1 31 ? 4 20.109 -1.881 1 93.06 31 CYS B CA 1
ATOM 1595 C C . CYS B 1 31 ? 4.086 18.828 -2.707 1 93.06 31 CYS B C 1
ATOM 1597 O O . CYS B 1 31 ? 4.988 18.016 -2.506 1 93.06 31 CYS B O 1
ATOM 1599 N N . PHE B 1 32 ? 3.152 18.656 -3.641 1 89.5 32 PHE B N 1
ATOM 1600 C CA . PHE B 1 32 ? 3.062 17.359 -4.312 1 89.5 32 PHE B CA 1
ATOM 1601 C C . PHE B 1 32 ? 2.902 17.547 -5.816 1 89.5 32 PHE B C 1
ATOM 1603 O O . PHE B 1 32 ? 2.24 18.484 -6.266 1 89.5 32 PHE B O 1
ATOM 1610 N N . VAL B 1 33 ? 3.551 16.5 -6.578 1 83.25 33 VAL B N 1
ATOM 1611 C CA . VAL B 1 33 ? 3.377 16.375 -8.023 1 83.25 33 VAL B CA 1
ATOM 1612 C C . VAL B 1 33 ? 3.121 14.922 -8.383 1 83.25 33 VAL B C 1
ATOM 1614 O O . VAL B 1 33 ? 4 14.07 -8.227 1 83.25 33 VAL B O 1
ATOM 1617 N N . PRO B 1 34 ? 2.043 14.594 -8.859 1 82.38 34 PRO B N 1
ATOM 1618 C CA . PRO B 1 34 ? 0.91 15.492 -9.07 1 82.38 34 PRO B CA 1
ATOM 1619 C C . PRO B 1 34 ? 0.188 15.844 -7.766 1 82.38 34 PRO B C 1
ATOM 1621 O O . PRO B 1 34 ? 0.248 15.078 -6.801 1 82.38 34 PRO B O 1
ATOM 1624 N N . ALA B 1 35 ? -0.551 17.016 -7.773 1 88.06 35 ALA B N 1
ATOM 1625 C CA . ALA B 1 35 ? -1.412 17.422 -6.664 1 88.06 35 ALA B CA 1
ATOM 1626 C C . ALA B 1 35 ? -2.83 16.891 -6.852 1 88.06 35 ALA B C 1
ATOM 1628 O O . ALA B 1 35 ? -3.227 16.531 -7.965 1 88.06 35 ALA B O 1
ATOM 1629 N N . TRP B 1 36 ? -3.553 16.859 -5.773 1 88.88 36 TRP B N 1
ATOM 1630 C CA . TRP B 1 36 ? -4.969 16.516 -5.848 1 88.88 36 TRP B CA 1
ATOM 1631 C C . TRP B 1 36 ? -5.797 17.703 -6.32 1 88.88 36 TRP B C 1
ATOM 1633 O O . TRP B 1 36 ? -5.387 18.859 -6.156 1 88.88 36 TRP B O 1
ATOM 1643 N N . GLU B 1 37 ? -6.867 17.375 -6.887 1 90.94 37 GLU B N 1
ATOM 1644 C CA . GLU B 1 37 ? -7.809 18.422 -7.281 1 90.94 37 GLU B CA 1
ATOM 1645 C C . GLU B 1 37 ? -8.57 18.953 -6.07 1 90.94 37 GLU B C 1
ATOM 1647 O O . GLU B 1 37 ? -8.734 18.25 -5.07 1 90.94 37 GLU B O 1
ATOM 1652 N N . LYS B 1 38 ? -9.039 20.156 -6.227 1 94.81 38 LYS B N 1
ATOM 1653 C CA . LYS B 1 38 ? -9.82 20.766 -5.16 1 94.81 38 LYS B CA 1
ATOM 1654 C C . LYS B 1 38 ? -11.031 19.906 -4.805 1 94.81 38 LYS B C 1
ATOM 1656 O O . LYS B 1 38 ? -11.391 19.781 -3.633 1 94.81 38 LYS B O 1
ATOM 1661 N N . LYS B 1 39 ? -11.656 19.328 -5.781 1 94.69 39 LYS B N 1
ATOM 1662 C CA . LYS B 1 39 ? -12.852 18.516 -5.578 1 94.69 39 LYS B CA 1
ATOM 1663 C C . LYS B 1 39 ? -12.562 17.344 -4.656 1 94.69 39 LYS B C 1
ATOM 1665 O O . LYS B 1 39 ? -13.422 16.922 -3.877 1 94.69 39 LYS B O 1
ATOM 1670 N N . THR B 1 40 ? -11.375 16.875 -4.73 1 92.25 40 THR B N 1
ATOM 1671 C CA . THR B 1 40 ? -10.961 15.781 -3.855 1 92.25 40 THR B CA 1
ATOM 1672 C C . THR B 1 40 ? -11.008 16.203 -2.393 1 92.25 40 THR B C 1
ATOM 1674 O O . THR B 1 40 ? -11.523 15.477 -1.542 1 92.25 40 THR B O 1
ATOM 1677 N N . PHE B 1 41 ? -10.578 17.391 -2.092 1 95.88 41 PHE B N 1
ATOM 1678 C CA . PHE B 1 41 ? -10.609 17.906 -0.732 1 95.88 41 PHE B CA 1
ATOM 1679 C C . PHE B 1 41 ? -12.039 18.172 -0.284 1 95.88 41 PHE B C 1
ATOM 1681 O O . PHE B 1 41 ? -12.383 17.938 0.876 1 95.88 41 PHE B O 1
ATOM 1688 N N . ASP B 1 42 ? -12.867 18.609 -1.243 1 96.69 42 ASP B N 1
ATOM 1689 C CA . ASP B 1 42 ? -14.281 18.781 -0.923 1 96.69 42 ASP B CA 1
ATOM 1690 C C . ASP B 1 42 ? -14.898 17.484 -0.419 1 96.69 42 ASP B C 1
ATOM 1692 O O . ASP B 1 42 ? -15.617 17.484 0.583 1 96.69 42 ASP B O 1
ATOM 1696 N N . HIS B 1 43 ? -14.531 16.5 -1.067 1 94.12 43 HIS B N 1
ATOM 1697 C CA . HIS B 1 43 ? -15.07 15.18 -0.726 1 94.12 43 HIS B CA 1
ATOM 1698 C C . HIS B 1 43 ? -14.562 14.719 0.638 1 94.12 43 HIS B C 1
ATOM 1700 O O . HIS B 1 43 ? -15.352 14.297 1.485 1 94.12 43 HIS B O 1
ATOM 1706 N N . PHE B 1 44 ? -13.312 14.867 0.844 1 94.75 44 PHE B N 1
ATOM 1707 C CA . PHE B 1 44 ? -12.742 14.438 2.113 1 94.75 44 PHE B CA 1
ATOM 1708 C C . PHE B 1 44 ? -13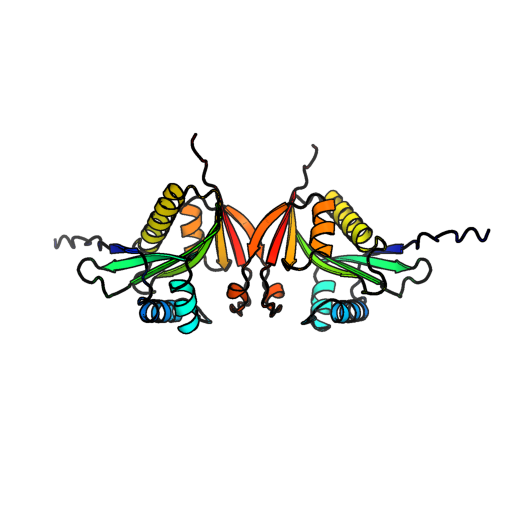.352 15.203 3.275 1 94.75 44 PHE B C 1
ATOM 1710 O O . PHE B 1 44 ? -13.758 14.617 4.277 1 94.75 44 PHE B O 1
ATOM 1717 N N . LEU B 1 45 ? -13.461 16.469 3.109 1 97.5 45 LEU B N 1
ATOM 1718 C CA . LEU B 1 45 ? -13.812 17.344 4.234 1 97.5 45 LEU B CA 1
ATOM 1719 C C . LEU B 1 45 ? -15.297 17.234 4.559 1 97.5 45 LEU B C 1
ATOM 1721 O O . LEU B 1 45 ? -15.742 17.719 5.602 1 97.5 45 LEU B O 1
ATOM 1725 N N . THR B 1 46 ? -16.047 16.531 3.734 1 96.38 46 THR B N 1
ATOM 1726 C CA . THR B 1 46 ? -17.469 16.344 4.004 1 96.38 46 THR B CA 1
ATOM 1727 C C . THR B 1 46 ? -17.75 14.906 4.422 1 96.38 46 THR B C 1
ATOM 1729 O O . THR B 1 46 ? -18.891 14.555 4.711 1 96.38 46 THR B O 1
ATOM 1732 N N . ASP B 1 47 ? -16.797 14.109 4.422 1 95.25 47 ASP B N 1
ATOM 1733 C CA . ASP B 1 47 ? -16.906 12.719 4.852 1 95.25 47 ASP B CA 1
ATOM 1734 C C . ASP B 1 47 ? -16.812 12.602 6.371 1 95.25 47 ASP B C 1
ATOM 1736 O O . ASP B 1 47 ? -15.891 13.133 6.984 1 95.25 47 ASP B O 1
ATOM 1740 N N . GLN B 1 48 ? -17.672 11.891 6.992 1 95.44 48 GLN B N 1
ATOM 1741 C CA . GLN B 1 48 ? -17.781 11.82 8.445 1 95.44 48 GLN B CA 1
ATOM 1742 C C . GLN B 1 48 ? -16.625 11.031 9.055 1 95.44 48 GLN B C 1
ATOM 1744 O O . GLN B 1 48 ? -16.344 11.172 10.242 1 95.44 48 GLN B O 1
ATOM 1749 N N . SER B 1 49 ? -15.984 10.219 8.312 1 95.38 49 SER B N 1
ATOM 1750 C CA . SER B 1 49 ? -14.867 9.422 8.82 1 95.38 49 SER B CA 1
ATOM 1751 C C . SER B 1 49 ? -13.562 10.211 8.773 1 95.38 49 SER B C 1
ATOM 1753 O O . SER B 1 49 ? -12.539 9.75 9.281 1 95.38 49 SER B O 1
ATOM 1755 N N . ILE B 1 50 ? -13.672 11.375 8.133 1 96.69 50 ILE B N 1
ATOM 1756 C CA . ILE B 1 50 ? -12.477 12.18 7.934 1 96.69 50 ILE B CA 1
ATOM 1757 C C . ILE B 1 50 ? -12.367 13.234 9.031 1 96.69 50 ILE B C 1
ATOM 1759 O O . ILE B 1 50 ? -13.367 13.852 9.406 1 96.69 50 ILE B O 1
ATOM 1763 N N . PHE B 1 51 ? -11.148 13.375 9.516 1 98.06 51 PHE B N 1
ATOM 1764 C CA . PHE B 1 51 ? -10.82 14.445 10.445 1 98.06 51 PHE B CA 1
ATOM 1765 C C . PHE B 1 51 ? -9.414 14.977 10.172 1 98.06 51 PHE B C 1
ATOM 1767 O O . PHE B 1 51 ? -8.727 14.5 9.273 1 98.06 51 PHE B O 1
ATOM 1774 N N . GLY B 1 52 ? -9.016 16.016 10.914 1 98.56 52 GLY B N 1
ATOM 1775 C CA . GLY B 1 52 ? -7.668 16.547 10.758 1 98.56 52 GLY B CA 1
ATOM 1776 C C . GLY B 1 52 ? -7.488 17.906 11.414 1 98.56 52 GLY B C 1
ATOM 1777 O O . GLY B 1 52 ? -8.391 18.391 12.094 1 98.56 52 GLY B O 1
ATOM 1778 N N . TYR B 1 53 ? -6.305 18.375 11.172 1 98.56 53 TYR B N 1
ATOM 1779 C CA . TYR B 1 53 ? -5.941 19.641 11.805 1 98.56 53 TYR B CA 1
ATOM 1780 C C . TYR B 1 53 ? -5.195 20.547 10.828 1 98.56 53 TYR B C 1
ATOM 1782 O O . TYR B 1 53 ? -4.547 20.062 9.898 1 98.56 53 TYR B O 1
ATOM 1790 N N . LYS B 1 54 ? -5.352 21.812 11.055 1 98.44 54 LYS B N 1
ATOM 1791 C CA . LYS B 1 54 ? -4.641 22.844 10.305 1 98.44 54 LYS B CA 1
ATOM 1792 C C . LYS B 1 54 ? -3.797 23.719 11.227 1 98.44 54 LYS B C 1
ATOM 1794 O O . LYS B 1 54 ? -4.129 23.875 12.406 1 98.44 54 LYS B O 1
ATOM 1799 N N . ALA B 1 55 ? -2.725 24.219 10.695 1 98.06 55 ALA B N 1
ATOM 1800 C CA . ALA B 1 55 ? -1.831 25.125 11.414 1 98.06 55 ALA B CA 1
ATOM 1801 C C . ALA B 1 55 ? -1.856 26.531 10.797 1 98.06 55 ALA B C 1
ATOM 1803 O O . ALA B 1 55 ? -1.836 26.672 9.57 1 98.06 55 ALA B O 1
ATOM 1804 N N . SER B 1 56 ? -1.944 27.5 11.648 1 96.81 56 SER B N 1
ATOM 1805 C CA . SER B 1 56 ? -1.88 28.906 11.25 1 96.81 56 SER B CA 1
ATOM 1806 C C . SER B 1 56 ? -1.019 29.719 12.211 1 96.81 56 SER B C 1
ATOM 1808 O O . SER B 1 56 ? -0.667 29.25 13.289 1 96.81 56 SER B O 1
ATOM 1810 N N . LEU B 1 57 ? -0.591 30.891 11.727 1 92.31 57 LEU B N 1
ATOM 1811 C CA . LEU B 1 57 ? 0.096 31.797 12.641 1 92.31 57 LEU B CA 1
ATOM 1812 C C . LEU B 1 57 ? -0.867 32.344 13.688 1 92.31 57 LEU B C 1
ATOM 1814 O O . LEU B 1 57 ? -2.02 32.656 13.375 1 92.31 57 LEU B O 1
ATOM 1818 N N . ILE B 1 58 ? -0.322 32.469 14.844 1 89.38 58 ILE B N 1
ATOM 1819 C CA . ILE B 1 58 ? -1.136 33.094 15.883 1 89.38 58 ILE B CA 1
ATOM 1820 C C . ILE B 1 58 ? -1.603 34.469 15.414 1 89.38 58 ILE B C 1
ATOM 1822 O O . ILE B 1 58 ? -0.798 35.281 14.945 1 89.38 58 ILE B O 1
ATOM 1826 N N . GLY B 1 59 ? -2.826 34.781 15.43 1 87.12 59 GLY B N 1
ATOM 1827 C CA . GLY B 1 59 ? -3.379 36.062 15.016 1 87.12 59 GLY B CA 1
ATOM 1828 C C . GLY B 1 59 ? -3.826 36.062 13.562 1 87.12 59 GLY B C 1
ATOM 1829 O O . GLY B 1 59 ? -4.441 37.031 13.109 1 87.12 59 GLY B O 1
ATOM 1830 N N . ARG B 1 60 ? -3.471 35 12.812 1 89.5 60 ARG B N 1
ATOM 1831 C CA . ARG B 1 60 ? -3.877 34.875 11.422 1 89.5 60 ARG B CA 1
ATOM 1832 C C . ARG B 1 60 ? -4.5 33.5 11.156 1 89.5 60 ARG B C 1
ATOM 1834 O O . ARG B 1 60 ? -3.98 32.719 10.359 1 89.5 60 ARG B O 1
ATOM 1841 N N . PRO B 1 61 ? -5.703 33.312 11.727 1 85 61 PRO B N 1
ATOM 1842 C CA . PRO B 1 61 ? -6.297 31.984 11.656 1 85 61 PRO B CA 1
ATOM 1843 C C . PRO B 1 61 ? -6.73 31.594 10.25 1 85 61 PRO B C 1
ATOM 1845 O O . PRO B 1 61 ? -6.859 30.406 9.938 1 85 61 PRO B O 1
ATOM 1848 N N . ASP B 1 62 ? -6.863 32.531 9.375 1 87.25 62 ASP B N 1
ATOM 1849 C CA . ASP B 1 62 ? -7.375 32.25 8.039 1 87.25 62 ASP B CA 1
ATOM 1850 C C . ASP B 1 62 ? -6.242 31.859 7.094 1 87.25 62 ASP B C 1
ATOM 1852 O O . ASP B 1 62 ? -6.492 31.375 5.984 1 87.25 62 ASP B O 1
ATOM 1856 N N . GLU B 1 63 ? -5.055 32.094 7.609 1 93.62 63 GLU B N 1
ATOM 1857 C CA . GLU B 1 63 ? -3.904 31.734 6.793 1 93.62 63 GLU B CA 1
ATOM 1858 C C . GLU B 1 63 ? -3.367 30.359 7.184 1 93.62 63 GLU B C 1
ATOM 1860 O O . GLU B 1 63 ? -2.557 30.234 8.102 1 93.62 63 GLU B O 1
ATOM 1865 N N . ILE B 1 64 ? -3.809 29.391 6.426 1 97.06 64 ILE B N 1
ATOM 1866 C CA . ILE B 1 64 ? -3.385 28.016 6.719 1 97.06 64 ILE B CA 1
ATOM 1867 C C . ILE B 1 64 ? -1.988 27.781 6.148 1 97.06 64 ILE B C 1
ATOM 1869 O O . ILE B 1 64 ? -1.744 28.016 4.965 1 97.06 64 ILE B O 1
ATOM 1873 N N . LEU B 1 65 ? -1.055 27.297 7 1 97.56 65 LEU B N 1
ATOM 1874 C CA . LEU B 1 65 ? 0.339 27.078 6.629 1 97.56 65 LEU B CA 1
ATOM 1875 C C . LEU B 1 65 ? 0.617 25.594 6.406 1 97.56 65 LEU B C 1
ATOM 1877 O O . LEU B 1 65 ? 1.626 25.234 5.793 1 97.56 65 LEU B O 1
ATOM 1881 N N . GLY B 1 66 ? -0.175 24.766 6.891 1 98.25 66 GLY B N 1
ATOM 1882 C CA . GLY B 1 66 ? -0.068 23.328 6.789 1 98.25 66 GLY B CA 1
ATOM 1883 C C . GLY B 1 66 ? -1.273 22.594 7.355 1 98.25 66 GLY B C 1
ATOM 1884 O O . GLY B 1 66 ? -2.111 23.203 8.031 1 98.25 66 GLY B O 1
ATOM 1885 N N . PHE B 1 67 ? -1.373 21.281 7 1 98.69 67 PHE B N 1
ATOM 1886 C CA . PHE B 1 67 ? -2.51 20.5 7.484 1 98.69 67 PHE B CA 1
ATOM 1887 C C . PHE B 1 67 ? -2.182 19.016 7.496 1 98.69 67 PHE B C 1
ATOM 1889 O O . PHE B 1 67 ? -1.211 18.594 6.871 1 98.69 67 PHE B O 1
ATOM 1896 N N . CYS B 1 68 ? -2.861 18.297 8.273 1 98.62 68 CYS B N 1
ATOM 1897 C CA . CYS B 1 68 ? -2.883 16.844 8.305 1 98.62 68 CYS B CA 1
ATOM 1898 C C . CYS B 1 68 ? -4.305 16.312 8.172 1 98.62 68 CYS B C 1
ATOM 1900 O O . CYS B 1 68 ? -5.199 16.734 8.906 1 98.62 68 CYS B O 1
ATOM 1902 N N . LEU B 1 69 ? -4.48 15.531 7.191 1 98 69 LEU B N 1
ATOM 1903 C CA . LEU B 1 69 ? -5.77 14.93 6.879 1 98 69 LEU B CA 1
ATOM 1904 C C . LEU B 1 69 ? -5.77 13.445 7.203 1 98 69 LEU B C 1
ATOM 1906 O O . LEU B 1 69 ? -4.875 12.711 6.77 1 98 69 LEU B O 1
ATOM 1910 N N . CYS B 1 70 ? -6.82 13.008 7.93 1 97.38 70 CYS B N 1
ATOM 1911 C CA . CYS B 1 70 ? -6.828 11.633 8.438 1 97.38 70 CYS B CA 1
ATOM 1912 C C . CYS B 1 70 ? -8.203 11 8.273 1 97.38 70 CYS B C 1
ATOM 1914 O O . CYS B 1 70 ? -9.203 11.703 8.141 1 97.38 70 CYS B O 1
ATOM 1916 N N . ARG B 1 71 ? -8.211 9.734 8.273 1 95.62 71 ARG B N 1
ATOM 1917 C CA . ARG B 1 71 ? -9.422 8.93 8.312 1 95.62 71 ARG B CA 1
ATOM 1918 C C . ARG B 1 71 ? -9.445 8.031 9.547 1 95.62 71 ARG B C 1
ATOM 1920 O O . ARG B 1 71 ? -8.422 7.469 9.93 1 95.62 71 ARG B O 1
ATOM 1927 N N . LEU B 1 72 ? -10.586 7.918 10.211 1 95.38 72 LEU B N 1
ATOM 1928 C CA . LEU B 1 72 ? -10.789 6.98 11.312 1 95.38 72 LEU B CA 1
ATOM 1929 C C . LEU B 1 72 ? -12.008 6.102 11.07 1 95.38 72 LEU B C 1
ATOM 1931 O O . LEU B 1 72 ? -13.125 6.605 10.953 1 95.38 72 LEU B O 1
ATOM 1935 N N . ILE B 1 73 ? -11.766 4.863 10.922 1 89.06 73 ILE B N 1
ATOM 1936 C CA . ILE B 1 73 ? -12.82 3.865 10.773 1 89.06 73 ILE B CA 1
ATOM 1937 C C . ILE B 1 73 ? -12.695 2.814 11.875 1 89.06 73 ILE B C 1
ATOM 1939 O O . ILE B 1 73 ? -11.719 2.066 11.922 1 89.06 73 ILE B O 1
ATOM 1943 N N . LEU B 1 74 ? -13.727 2.828 12.727 1 89.25 74 LEU B N 1
ATOM 1944 C CA . LEU B 1 74 ? -13.672 1.956 13.898 1 89.25 74 LEU B CA 1
ATOM 1945 C C . LEU B 1 74 ? -12.438 2.25 14.742 1 89.25 74 LEU B C 1
ATOM 1947 O O . LEU B 1 74 ? -12.289 3.357 15.266 1 89.25 74 LEU B O 1
ATOM 1951 N N . ASP B 1 75 ? -11.5 1.254 14.859 1 91.69 75 ASP B N 1
ATOM 1952 C CA . ASP B 1 75 ? -10.352 1.455 15.734 1 91.69 75 ASP B CA 1
ATOM 1953 C C . ASP B 1 75 ? -9.062 1.588 14.93 1 91.69 75 ASP B C 1
ATOM 1955 O O . ASP B 1 75 ? -7.965 1.528 15.484 1 91.69 75 ASP B O 1
ATOM 1959 N N . GLU B 1 76 ? -9.211 1.843 13.656 1 91.06 76 GLU B N 1
ATOM 1960 C CA . GLU B 1 76 ? -8.047 1.996 12.781 1 91.06 76 GLU B CA 1
ATOM 1961 C C . GLU B 1 76 ? -8.062 3.35 12.078 1 91.06 76 GLU B C 1
ATOM 1963 O O . GLU B 1 76 ? -9.094 3.764 11.539 1 91.06 76 GLU B O 1
ATOM 1968 N N . ALA B 1 77 ? -6.945 3.957 12.125 1 94.81 77 ALA B N 1
ATOM 1969 C CA . ALA B 1 77 ? -6.836 5.281 11.516 1 94.81 77 ALA B CA 1
ATOM 1970 C C . ALA B 1 77 ? -5.75 5.309 10.445 1 94.81 77 ALA B C 1
ATOM 1972 O O . ALA B 1 77 ? -4.898 4.422 10.391 1 94.81 77 ALA B O 1
ATOM 1973 N N . GLU B 1 78 ? -5.844 6.336 9.641 1 93.81 78 GLU B N 1
ATOM 1974 C CA . GLU B 1 78 ? -4.887 6.551 8.562 1 93.81 78 GLU B CA 1
ATOM 1975 C C . GLU B 1 78 ? -4.59 8.031 8.367 1 93.81 78 GLU B C 1
ATOM 1977 O O . GLU B 1 78 ? -5.508 8.852 8.305 1 93.81 78 GLU B O 1
ATOM 1982 N N . ILE B 1 79 ? -3.301 8.32 8.32 1 96.38 79 ILE B N 1
ATOM 1983 C CA . ILE B 1 79 ? -2.932 9.625 7.789 1 96.38 79 ILE B CA 1
ATOM 1984 C C . ILE B 1 79 ? -3.002 9.602 6.266 1 96.38 79 ILE B C 1
ATOM 1986 O O . ILE B 1 79 ? -2.197 8.938 5.609 1 96.38 79 ILE B O 1
ATOM 1990 N N . ILE B 1 80 ? -3.932 10.359 5.762 1 93.62 80 ILE B N 1
ATOM 1991 C CA . ILE B 1 80 ? -4.152 10.406 4.32 1 93.62 80 ILE B CA 1
ATOM 1992 C C . ILE B 1 80 ? -3.078 11.273 3.664 1 93.62 80 ILE B C 1
ATOM 1994 O O . ILE B 1 80 ? -2.479 10.875 2.662 1 93.62 80 ILE B O 1
ATOM 1998 N N . THR B 1 81 ? -2.881 12.438 4.199 1 94.19 81 THR B N 1
ATOM 1999 C CA . THR B 1 81 ? -1.831 13.336 3.727 1 94.19 81 THR B CA 1
ATOM 2000 C C . THR B 1 81 ? -1.488 14.375 4.789 1 94.19 81 THR B C 1
ATOM 2002 O O . THR B 1 81 ? -2.311 14.68 5.656 1 94.19 81 THR B O 1
ATOM 2005 N N . ILE B 1 82 ? -0.297 14.812 4.754 1 97.31 82 ILE B N 1
ATOM 2006 C CA . ILE B 1 82 ? 0.188 15.938 5.547 1 97.31 82 ILE B CA 1
ATOM 2007 C C . ILE B 1 82 ? 1.032 16.859 4.668 1 97.31 82 ILE B C 1
ATOM 2009 O O . ILE B 1 82 ? 1.839 16.391 3.863 1 97.31 82 ILE B O 1
ATOM 2013 N N . ALA B 1 83 ? 0.717 18.109 4.734 1 97.31 83 ALA B N 1
ATOM 2014 C CA . ALA B 1 83 ? 1.435 19.078 3.916 1 97.31 83 ALA B CA 1
ATOM 2015 C C . ALA B 1 83 ? 1.694 20.359 4.695 1 97.31 83 ALA B C 1
ATOM 2017 O O . ALA B 1 83 ? 0.806 20.875 5.387 1 97.31 83 ALA B O 1
ATOM 2018 N N . VAL B 1 84 ? 2.906 20.781 4.621 1 97.56 84 VAL B N 1
ATOM 2019 C CA . VAL B 1 84 ? 3.324 22.078 5.16 1 97.56 84 VAL B CA 1
ATOM 2020 C C . VAL B 1 84 ? 3.928 22.938 4.047 1 97.56 84 VAL B C 1
ATOM 2022 O O . VAL B 1 84 ? 4.793 22.469 3.301 1 97.56 84 VAL B O 1
ATOM 2025 N N . HIS B 1 85 ? 3.387 24.094 3.949 1 96.94 85 HIS B N 1
ATOM 2026 C CA . HIS B 1 85 ? 3.934 24.984 2.924 1 96.94 85 HIS B CA 1
ATOM 2027 C C . HIS B 1 85 ? 5.457 25 2.965 1 96.94 85 HIS B C 1
ATOM 2029 O O . HIS B 1 85 ? 6.055 25.078 4.043 1 96.94 85 HIS B O 1
ATOM 2035 N N . PRO B 1 86 ? 6.09 25 1.795 1 96.12 86 PRO B N 1
ATOM 2036 C CA . PRO B 1 86 ? 7.547 24.859 1.74 1 96.12 86 PRO B CA 1
ATOM 2037 C C . PRO B 1 86 ? 8.273 25.953 2.51 1 96.12 86 PRO B C 1
ATOM 2039 O O . PRO B 1 86 ? 9.281 25.703 3.17 1 96.12 86 PRO B O 1
ATOM 2042 N N . HIS B 1 87 ? 7.793 27.094 2.557 1 94.19 87 HIS B N 1
ATOM 2043 C CA . HIS B 1 87 ? 8.445 28.234 3.201 1 94.19 87 HIS B CA 1
ATOM 2044 C C . HIS B 1 87 ? 8.289 28.172 4.719 1 94.19 87 HIS B C 1
ATOM 2046 O O . HIS B 1 87 ? 8.898 28.953 5.441 1 94.19 87 HIS B O 1
ATOM 2052 N N . CYS B 1 88 ? 7.504 27.219 5.18 1 94.31 88 CYS B N 1
ATOM 2053 C CA . CYS B 1 88 ? 7.219 27.156 6.609 1 94.31 88 CYS B CA 1
ATOM 2054 C C . CYS B 1 88 ? 7.668 25.828 7.195 1 94.31 88 CYS B C 1
ATOM 2056 O O . CYS B 1 88 ? 7.273 25.469 8.305 1 94.31 88 CYS B O 1
ATOM 2058 N N . ARG B 1 89 ? 8.469 25.109 6.445 1 94.31 89 ARG B N 1
ATOM 2059 C CA . ARG B 1 89 ? 8.922 23.797 6.898 1 94.31 89 ARG B CA 1
ATOM 2060 C C . ARG B 1 89 ? 10.062 23.922 7.902 1 94.31 89 ARG B C 1
ATOM 2062 O O . ARG B 1 89 ? 10.617 25 8.078 1 94.31 89 ARG B O 1
ATOM 2069 N N . ARG B 1 90 ? 10.25 22.891 8.641 1 93.31 90 ARG B N 1
ATOM 2070 C CA . ARG B 1 90 ? 11.32 22.781 9.633 1 93.31 90 ARG B CA 1
ATOM 2071 C C . ARG B 1 90 ? 11.133 23.797 10.758 1 93.31 90 ARG B C 1
ATOM 2073 O O . ARG B 1 90 ? 12.109 24.312 11.297 1 93.31 90 ARG B O 1
ATOM 2080 N N . GLN B 1 91 ? 9.93 24.109 10.961 1 94.19 91 GLN B N 1
ATOM 2081 C CA . GLN B 1 91 ? 9.586 25.031 12.039 1 94.19 91 GLN B CA 1
ATOM 2082 C C . GLN B 1 91 ? 8.703 24.359 13.086 1 94.19 91 GLN B C 1
ATOM 2084 O O . GLN B 1 91 ? 8.117 25.031 13.938 1 94.19 91 GLN B O 1
ATOM 2089 N N . GLY B 1 92 ? 8.531 23.062 12.945 1 95.25 92 GLY B N 1
ATOM 2090 C CA . GLY B 1 92 ? 7.82 22.312 13.961 1 95.25 92 GLY B CA 1
ATOM 2091 C C . GLY B 1 92 ? 6.348 22.125 13.648 1 95.25 92 GLY B C 1
ATOM 2092 O O . GLY B 1 92 ? 5.625 21.469 14.398 1 95.25 92 GLY B O 1
ATOM 2093 N N . ILE B 1 93 ? 5.883 22.625 12.555 1 96.81 93 ILE B N 1
ATOM 2094 C CA . ILE B 1 93 ? 4.469 22.578 12.195 1 96.81 93 ILE B CA 1
ATOM 2095 C C . ILE B 1 93 ? 4.039 21.109 12.023 1 96.81 93 ILE B C 1
ATOM 2097 O O . ILE B 1 93 ? 3.004 20.703 12.547 1 96.81 93 ILE B O 1
ATOM 2101 N N . GLY B 1 94 ? 4.855 20.359 11.281 1 97.56 94 GLY B N 1
ATOM 2102 C CA . GLY B 1 94 ? 4.547 18.953 11.109 1 97.56 94 GLY B CA 1
ATOM 2103 C C . GLY B 1 94 ? 4.391 18.203 12.422 1 97.56 94 GLY B C 1
ATOM 2104 O O . GLY B 1 94 ? 3.453 17.422 12.586 1 97.56 94 GLY B O 1
ATOM 2105 N N . THR B 1 95 ? 5.277 18.5 13.32 1 97.19 95 THR B N 1
ATOM 2106 C CA . THR B 1 95 ? 5.262 17.875 14.641 1 97.19 95 THR B CA 1
ATOM 2107 C C . THR B 1 95 ? 3.979 18.234 15.383 1 97.19 95 THR B C 1
ATOM 2109 O O . THR B 1 95 ? 3.33 17.359 15.969 1 97.19 95 THR B O 1
ATOM 2112 N N . LEU B 1 96 ? 3.594 19.438 15.336 1 97.19 96 LEU B N 1
ATOM 2113 C CA . LEU B 1 96 ? 2.387 19.906 16.016 1 97.19 96 LEU B CA 1
ATOM 2114 C C . LEU B 1 96 ? 1.145 19.25 15.414 1 97.19 96 LEU B C 1
ATOM 2116 O O . LEU B 1 96 ? 0.228 18.859 16.141 1 97.19 96 LEU B O 1
ATOM 2120 N N . LEU B 1 97 ? 1.111 19.109 14.133 1 98.25 97 LEU B N 1
ATOM 2121 C CA . LEU B 1 97 ? -0.02 18.5 13.445 1 98.25 97 LEU B CA 1
ATOM 2122 C C . LEU B 1 97 ? -0.158 17.031 13.82 1 98.25 97 LEU B C 1
ATOM 2124 O O . LEU B 1 97 ? -1.256 16.562 14.141 1 98.25 97 LEU B O 1
ATOM 2128 N N . ILE B 1 98 ? 0.964 16.281 13.805 1 98.19 98 ILE B N 1
ATOM 2129 C CA . ILE B 1 98 ? 0.941 14.867 14.156 1 98.19 98 ILE B CA 1
ATOM 2130 C C . ILE B 1 98 ? 0.556 14.703 15.625 1 98.19 98 ILE B C 1
ATOM 2132 O O . ILE B 1 98 ? -0.256 13.844 15.969 1 98.19 98 ILE B O 1
ATOM 2136 N N . ASP B 1 99 ? 1.103 15.555 16.5 1 97.44 99 ASP B N 1
ATOM 2137 C CA . ASP B 1 99 ? 0.772 15.5 17.922 1 97.44 99 ASP B CA 1
ATOM 2138 C C . ASP B 1 99 ? -0.729 15.672 18.141 1 97.44 99 ASP B C 1
ATOM 2140 O O . ASP B 1 99 ? -1.335 14.922 18.906 1 97.44 99 ASP B O 1
ATOM 2144 N N . SER B 1 100 ? -1.305 16.625 17.484 1 98.06 100 SER B N 1
ATOM 2145 C CA . SER B 1 100 ? -2.738 16.875 17.609 1 98.06 100 SER B CA 1
ATOM 2146 C C . SER B 1 100 ? -3.545 15.688 17.094 1 98.06 100 SER B C 1
ATOM 2148 O O . SER B 1 100 ? -4.555 15.305 17.688 1 98.06 100 SER B O 1
ATOM 2150 N N . THR B 1 101 ? -3.107 15.133 15.992 1 98.25 101 THR B N 1
ATOM 2151 C CA . THR B 1 101 ? -3.74 13.953 15.422 1 98.25 101 THR B CA 1
ATOM 2152 C C . THR B 1 101 ? -3.707 12.789 16.406 1 98.25 101 THR B C 1
ATOM 2154 O O . THR B 1 101 ? -4.727 12.141 16.656 1 98.25 101 THR B O 1
ATOM 2157 N N . LEU B 1 102 ? -2.549 12.602 17.047 1 97.44 102 LEU B N 1
ATOM 2158 C CA . LEU B 1 102 ? -2.369 11.492 17.984 1 97.44 102 LEU B CA 1
ATOM 2159 C C . LEU B 1 102 ? -3.234 11.68 19.219 1 97.44 102 LEU B C 1
ATOM 2161 O O . LEU B 1 102 ? -3.799 10.711 19.75 1 97.44 102 LEU B O 1
ATOM 2165 N N . ARG B 1 103 ? -3.35 12.852 19.703 1 96.75 103 ARG B N 1
ATOM 2166 C CA . ARG B 1 103 ? -4.199 13.141 20.859 1 96.75 103 ARG B CA 1
ATOM 2167 C C . ARG B 1 103 ? -5.656 12.789 20.562 1 96.75 103 ARG B C 1
ATOM 2169 O O . ARG B 1 103 ? -6.332 12.18 21.391 1 96.75 103 ARG B O 1
ATOM 2176 N N . HIS B 1 104 ? -6.09 13.203 19.422 1 97.38 104 HIS B N 1
ATOM 2177 C CA . HIS B 1 104 ? -7.453 12.883 19.016 1 97.38 104 HIS B CA 1
ATOM 2178 C C . HIS B 1 104 ? -7.672 11.375 18.969 1 97.38 104 HIS B C 1
ATOM 2180 O O . HIS B 1 104 ? -8.68 10.867 19.469 1 97.38 104 HIS B O 1
ATOM 2186 N N . LEU B 1 105 ? -6.758 10.711 18.375 1 97.06 105 LEU B N 1
ATOM 2187 C CA . LEU B 1 105 ? -6.887 9.273 18.188 1 97.06 105 LEU B CA 1
ATOM 2188 C C . LEU B 1 105 ? -6.855 8.539 19.516 1 97.06 105 LEU B C 1
ATOM 2190 O O . LEU B 1 105 ? -7.523 7.516 19.688 1 97.06 105 LEU B O 1
ATOM 2194 N N . HIS B 1 106 ? -6.051 9.008 20.453 1 95.12 106 HIS B N 1
ATOM 2195 C CA . HIS B 1 106 ? -6.062 8.477 21.812 1 95.12 106 HIS B CA 1
ATOM 2196 C C . HIS B 1 106 ? -7.441 8.625 22.453 1 95.12 106 HIS B C 1
ATOM 2198 O O . HIS B 1 106 ? -7.957 7.684 23.047 1 95.12 106 HIS B O 1
ATOM 2204 N N . HIS B 1 107 ? -7.941 9.758 22.297 1 95.06 107 HIS B N 1
ATOM 2205 C CA . HIS B 1 107 ? -9.266 10.031 22.828 1 95.06 107 HIS B CA 1
ATOM 2206 C C . HIS B 1 107 ? -10.312 9.102 22.234 1 95.06 107 HIS B C 1
ATOM 2208 O O . HIS B 1 107 ? -11.219 8.641 22.938 1 95.06 107 HIS B O 1
ATOM 2214 N N . GLU B 1 108 ? -10.203 8.797 20.969 1 95.81 108 GLU B N 1
ATOM 2215 C CA . GLU B 1 108 ? -11.164 7.953 20.25 1 95.81 108 GLU B CA 1
ATOM 2216 C C . GLU B 1 108 ? -10.859 6.473 20.469 1 95.81 108 GLU B C 1
ATOM 2218 O O . GLU B 1 108 ? -11.508 5.609 19.875 1 95.81 108 GLU B O 1
ATOM 2223 N N . ARG B 1 109 ? -9.797 6.176 21.141 1 94.88 109 ARG B N 1
ATOM 2224 C CA . ARG B 1 109 ? -9.398 4.812 21.469 1 94.88 109 ARG B CA 1
ATOM 2225 C C . ARG B 1 109 ? -9.039 4.023 20.219 1 94.88 109 ARG B C 1
ATOM 2227 O O . ARG B 1 109 ? -9.414 2.855 20.078 1 94.88 109 ARG B O 1
ATOM 2234 N N . ALA B 1 110 ? -8.445 4.754 19.312 1 95 110 ALA B N 1
ATOM 2235 C CA . ALA B 1 110 ? -7.922 4.066 18.125 1 95 110 ALA B CA 1
ATOM 2236 C C . ALA B 1 110 ? -6.84 3.062 18.516 1 95 110 ALA B C 1
ATOM 2238 O O . ALA B 1 110 ? -6.117 3.27 19.5 1 95 110 ALA B O 1
ATOM 2239 N N . LEU B 1 111 ? -6.707 1.985 17.75 1 92.94 111 LEU B N 1
ATOM 2240 C CA . LEU B 1 111 ? -5.734 0.944 18.062 1 92.94 111 LEU B CA 1
ATOM 2241 C C . LEU B 1 111 ? -4.496 1.076 17.172 1 92.94 111 LEU B C 1
ATOM 2243 O O . LEU B 1 111 ? -3.383 0.769 17.609 1 92.94 111 LEU B O 1
ATOM 2247 N N . LYS B 1 112 ? -4.711 1.507 15.93 1 93 112 LYS B N 1
ATOM 2248 C CA . LYS B 1 112 ? -3.613 1.589 14.969 1 93 112 LYS B CA 1
ATOM 2249 C C . LYS B 1 112 ? -3.74 2.834 14.094 1 93 112 LYS B C 1
ATOM 2251 O O . LYS B 1 112 ? -4.852 3.258 13.766 1 93 112 LYS B O 1
ATOM 2256 N N . LEU B 1 113 ? -2.631 3.387 13.789 1 94.88 113 LEU B N 1
ATOM 2257 C CA . LEU B 1 113 ? -2.51 4.488 12.844 1 94.88 113 LEU B CA 1
ATOM 2258 C C . LEU B 1 113 ? -1.519 4.145 11.734 1 94.88 113 LEU B C 1
ATOM 2260 O O . LEU B 1 113 ? -0.366 3.803 12.008 1 94.88 113 LEU B O 1
ATOM 2264 N N . PHE B 1 114 ? -2.027 4.234 10.523 1 92.94 114 PHE B N 1
ATOM 2265 C CA . PHE B 1 114 ? -1.217 3.891 9.359 1 92.94 114 PHE B CA 1
ATOM 2266 C C . PHE B 1 114 ? -0.938 5.121 8.508 1 92.94 114 PHE B C 1
ATOM 2268 O O . PHE B 1 114 ? -1.628 6.137 8.633 1 92.94 114 PHE B O 1
ATOM 2275 N N . LEU B 1 115 ? 0.053 4.996 7.664 1 93 115 LEU B N 1
ATOM 2276 C CA . LEU B 1 115 ? 0.295 5.977 6.613 1 93 115 LEU B CA 1
ATOM 2277 C C . LEU B 1 115 ? 1.135 5.371 5.492 1 93 115 LEU B C 1
ATOM 2279 O O . LEU B 1 115 ? 1.68 4.273 5.641 1 93 115 LEU B O 1
ATOM 2283 N N . GLU B 1 116 ? 1.138 6.062 4.418 1 89.75 116 GLU B N 1
ATOM 2284 C CA . GLU B 1 116 ? 1.986 5.754 3.273 1 89.75 116 GLU B CA 1
ATOM 2285 C C . GLU B 1 116 ? 2.824 6.961 2.863 1 89.75 116 GLU B C 1
ATOM 2287 O O . GLU B 1 116 ? 2.311 8.078 2.781 1 89.75 116 GLU B O 1
ATOM 2292 N N . VAL B 1 117 ? 4.098 6.691 2.641 1 91.19 117 VAL B N 1
ATOM 2293 C CA . VAL B 1 117 ? 5.004 7.793 2.328 1 91.19 117 VAL B CA 1
ATOM 2294 C C . VAL B 1 117 ? 6.012 7.344 1.271 1 91.19 117 VAL B C 1
ATOM 2296 O O . VAL B 1 117 ? 6.488 6.207 1.3 1 91.19 117 VAL B O 1
ATOM 2299 N N . GLU B 1 118 ? 6.289 8.289 0.365 1 88.25 118 GLU B N 1
ATOM 2300 C CA . GLU B 1 118 ? 7.312 7.984 -0.629 1 88.25 118 GLU B CA 1
ATOM 2301 C C . GLU B 1 118 ? 8.648 7.676 0.035 1 88.25 118 GLU B C 1
ATOM 2303 O O . GLU B 1 118 ? 9.062 8.375 0.961 1 88.25 118 GLU B O 1
ATOM 2308 N N . GLU B 1 119 ? 9.297 6.68 -0.509 1 88.62 119 GLU B N 1
ATOM 2309 C CA . GLU B 1 119 ? 10.547 6.227 0.098 1 88.62 119 GLU B CA 1
ATOM 2310 C C . GLU B 1 119 ? 11.609 7.32 0.062 1 88.62 119 GLU B C 1
ATOM 2312 O O . GLU B 1 119 ? 12.492 7.363 0.92 1 88.62 119 GLU B O 1
ATOM 2317 N N . THR B 1 120 ? 11.523 8.25 -0.89 1 90 120 THR B N 1
ATOM 2318 C CA . THR B 1 120 ? 12.531 9.289 -1.064 1 90 120 THR B CA 1
ATOM 2319 C C . THR B 1 120 ? 12.211 10.508 -0.203 1 90 120 THR B C 1
ATOM 2321 O O . THR B 1 120 ? 13 11.453 -0.127 1 90 120 THR B O 1
ATOM 2324 N N . ASN B 1 121 ? 11.07 10.523 0.409 1 91.25 121 ASN B N 1
ATOM 2325 C CA . ASN B 1 121 ? 10.68 11.641 1.266 1 91.25 121 ASN B CA 1
ATOM 2326 C C . ASN B 1 121 ? 11.328 11.539 2.646 1 91.25 121 ASN B C 1
ATOM 2328 O O . ASN B 1 121 ? 10.648 11.234 3.629 1 91.25 121 ASN B O 1
ATOM 2332 N N . LEU B 1 122 ? 12.516 11.906 2.711 1 93 122 LEU B N 1
ATOM 2333 C CA . LEU B 1 122 ? 13.32 11.695 3.906 1 93 122 LEU B CA 1
ATOM 2334 C C . LEU B 1 122 ? 12.828 12.555 5.059 1 93 122 LEU B C 1
ATOM 2336 O O . LEU B 1 122 ? 12.891 12.148 6.223 1 93 122 LEU B O 1
ATOM 2340 N N . SER B 1 123 ? 12.375 13.727 4.781 1 93.94 123 SER B N 1
ATOM 2341 C CA . SER B 1 123 ? 11.867 14.617 5.812 1 93.94 123 SER B CA 1
ATOM 2342 C C . SER B 1 123 ? 10.633 14.039 6.496 1 93.94 123 SER B C 1
ATOM 2344 O O . SER B 1 123 ? 10.531 14.055 7.723 1 93.94 123 SER B O 1
ATOM 2346 N N . ALA B 1 124 ? 9.742 13.555 5.719 1 94.69 124 ALA B N 1
ATOM 2347 C CA . ALA B 1 124 ? 8.547 12.938 6.281 1 94.69 124 ALA B CA 1
ATOM 2348 C C . ALA B 1 124 ? 8.898 11.672 7.059 1 94.69 124 ALA B C 1
ATOM 2350 O O . ALA B 1 124 ? 8.367 11.438 8.148 1 94.69 124 ALA B O 1
ATOM 2351 N N . LEU B 1 125 ? 9.758 10.906 6.484 1 95.56 125 LEU B N 1
ATOM 2352 C CA . LEU B 1 125 ? 10.195 9.68 7.152 1 95.56 125 LEU B CA 1
ATOM 2353 C C . LEU B 1 125 ? 10.789 9.992 8.523 1 95.56 125 LEU B C 1
ATOM 2355 O O . LEU B 1 125 ? 10.492 9.305 9.5 1 95.56 125 LEU B O 1
ATOM 2359 N N . SER B 1 126 ? 11.609 10.977 8.609 1 95.94 126 SER B N 1
ATOM 2360 C CA . SER B 1 126 ? 12.203 11.398 9.875 1 95.94 126 SER B CA 1
ATOM 2361 C C . SER B 1 126 ? 11.133 11.852 10.859 1 95.94 126 SER B C 1
ATOM 2363 O O . SER B 1 126 ? 11.195 11.516 12.047 1 95.94 126 SER B O 1
ATOM 2365 N N . LEU B 1 127 ? 10.203 12.562 10.398 1 96.69 127 LEU B N 1
ATOM 2366 C CA . LEU B 1 127 ? 9.086 13.023 11.219 1 96.69 127 LEU B CA 1
ATOM 2367 C C . LEU B 1 127 ? 8.344 11.844 11.844 1 96.69 127 LEU B C 1
ATOM 2369 O O . LEU B 1 127 ? 8.141 11.805 13.055 1 96.69 127 LEU B O 1
ATOM 2373 N N . TYR B 1 128 ? 8.016 10.867 11.031 1 97.69 128 TYR B N 1
ATOM 2374 C CA . TYR B 1 128 ? 7.211 9.742 11.492 1 97.69 128 TYR B CA 1
ATOM 2375 C C . TYR B 1 128 ? 8.008 8.859 12.445 1 97.69 128 TYR B C 1
ATOM 2377 O O . TYR B 1 128 ? 7.461 8.32 13.414 1 97.69 128 TYR B O 1
ATOM 2385 N N . LYS B 1 129 ? 9.234 8.688 12.117 1 96.06 129 LYS B N 1
ATOM 2386 C CA . LYS B 1 129 ? 10.102 7.926 13.016 1 96.06 129 LYS B CA 1
ATOM 2387 C C . LYS B 1 129 ? 10.141 8.555 14.406 1 96.06 129 LYS B C 1
ATOM 2389 O O . LYS B 1 129 ? 10.133 7.848 15.414 1 96.06 129 LYS B O 1
ATOM 2394 N N . GLY B 1 130 ? 10.172 9.844 14.445 1 96.19 130 GLY B N 1
ATOM 2395 C CA . GLY B 1 130 ? 10.164 10.57 15.695 1 96.19 130 GLY B CA 1
ATOM 2396 C C . GLY B 1 130 ? 8.938 10.289 16.547 1 96.19 130 GLY B C 1
ATOM 2397 O O . GLY B 1 130 ? 8.969 10.445 17.766 1 96.19 130 GLY B O 1
ATOM 2398 N N . PHE B 1 131 ? 7.898 9.859 15.93 1 96.94 131 PHE B N 1
ATOM 2399 C CA . PHE B 1 131 ? 6.664 9.539 16.625 1 96.94 131 PHE B CA 1
ATOM 2400 C C . PHE B 1 131 ? 6.508 8.031 16.781 1 96.94 131 PHE B C 1
ATOM 2402 O O . PHE B 1 131 ? 5.402 7.531 17.016 1 96.94 131 PHE B O 1
ATOM 2409 N N . GLU B 1 132 ? 7.539 7.312 16.531 1 95.25 132 GLU B N 1
ATOM 2410 C CA . GLU B 1 132 ? 7.641 5.875 16.766 1 95.25 132 GLU B CA 1
ATOM 2411 C C . GLU B 1 132 ? 6.781 5.09 15.781 1 95.25 132 GLU B C 1
ATOM 2413 O O . GLU B 1 132 ? 6.191 4.07 16.141 1 95.25 132 GLU B O 1
ATOM 2418 N N . PHE B 1 133 ? 6.594 5.609 14.609 1 96.56 133 PHE B N 1
ATOM 2419 C CA . PHE B 1 133 ? 6.07 4.793 13.523 1 96.56 133 PHE B CA 1
ATOM 2420 C C . PHE B 1 133 ? 7.082 3.729 13.109 1 96.56 133 PHE B C 1
ATOM 2422 O O . PHE B 1 133 ? 8.289 3.967 13.141 1 96.56 133 PHE B O 1
ATOM 2429 N N . GLN B 1 134 ? 6.543 2.598 12.664 1 93.44 134 GLN B N 1
ATOM 2430 C CA . GLN B 1 134 ? 7.402 1.521 12.18 1 93.44 134 GLN B CA 1
ATOM 2431 C C . GLN B 1 134 ? 7.094 1.192 10.719 1 93.44 134 GLN B C 1
ATOM 2433 O O . GLN B 1 134 ? 5.93 1.174 10.312 1 93.44 134 GLN B O 1
ATOM 2438 N N . LYS B 1 135 ? 8.164 0.926 10 1 89.81 135 LYS B N 1
ATOM 2439 C CA . LYS B 1 135 ? 7.973 0.408 8.648 1 89.81 135 LYS B CA 1
ATOM 2440 C C . LYS B 1 135 ? 7.398 -1.006 8.68 1 89.81 135 LYS B C 1
ATOM 2442 O O . LYS B 1 135 ? 7.949 -1.892 9.336 1 89.81 135 LYS B O 1
ATOM 2447 N N . ILE B 1 136 ? 6.277 -1.146 8.008 1 84.38 136 ILE B N 1
ATOM 2448 C CA . ILE B 1 136 ? 5.676 -2.475 8.086 1 84.38 136 ILE B CA 1
ATOM 2449 C C . ILE B 1 136 ? 5.645 -3.107 6.695 1 84.38 136 ILE B C 1
ATOM 2451 O O . ILE B 1 136 ? 5.496 -4.324 6.562 1 84.38 136 ILE B O 1
ATOM 2455 N N . ALA B 1 137 ? 5.688 -2.291 5.727 1 80.56 137 ALA B N 1
ATOM 2456 C CA . ALA B 1 137 ? 5.66 -2.818 4.367 1 80.56 137 ALA B CA 1
ATOM 2457 C C . ALA B 1 137 ? 6.223 -1.808 3.373 1 80.56 137 ALA B C 1
ATOM 2459 O O . ALA B 1 137 ? 6.453 -0.647 3.721 1 80.56 137 ALA B O 1
ATOM 2460 N N . LYS B 1 138 ? 6.586 -2.279 2.256 1 79.81 138 LYS B N 1
ATOM 2461 C CA . LYS B 1 138 ? 7.012 -1.447 1.134 1 79.81 138 LYS B CA 1
ATOM 2462 C C . LYS B 1 138 ? 6.156 -1.712 -0.101 1 79.81 138 LYS B C 1
ATOM 2464 O O . LYS B 1 138 ? 5.883 -2.865 -0.439 1 79.81 138 LYS B O 1
ATOM 2469 N N . ARG B 1 139 ? 5.625 -0.659 -0.626 1 76 139 ARG B N 1
ATOM 2470 C CA . ARG B 1 139 ? 4.887 -0.749 -1.882 1 76 139 ARG B CA 1
ATOM 2471 C C . ARG B 1 139 ? 5.746 -0.299 -3.057 1 76 139 ARG B C 1
ATOM 2473 O O . ARG B 1 139 ? 6.18 0.854 -3.111 1 76 139 ARG B O 1
ATOM 2480 N N . PHE B 1 140 ? 5.844 -1.176 -3.949 1 72.19 140 PHE B N 1
ATOM 2481 C CA . PHE B 1 140 ? 6.727 -0.891 -5.074 1 72.19 140 PHE B CA 1
ATOM 2482 C C . PHE B 1 140 ? 5.977 -0.152 -6.176 1 72.19 140 PHE B C 1
ATOM 2484 O O . PHE B 1 140 ? 4.781 -0.381 -6.383 1 72.19 140 PHE B O 1
ATOM 2491 N N . ALA B 1 141 ? 6.625 0.631 -6.922 1 70.12 141 ALA B N 1
ATOM 2492 C CA . ALA B 1 141 ? 6.082 1.547 -7.922 1 70.12 141 ALA B CA 1
ATOM 2493 C C . ALA B 1 141 ? 5.363 0.784 -9.031 1 70.12 141 ALA B C 1
ATOM 2495 O O . ALA B 1 141 ? 4.441 1.311 -9.656 1 70.12 141 ALA B O 1
ATOM 2496 N N . TYR B 1 142 ? 5.848 -0.348 -9.32 1 61.97 142 TYR B N 1
ATOM 2497 C CA . TYR B 1 142 ? 5.293 -1.057 -10.469 1 61.97 142 TYR B CA 1
ATOM 2498 C C . TYR B 1 142 ? 3.826 -1.406 -10.234 1 61.97 142 TYR B C 1
ATOM 2500 O O . TYR B 1 142 ? 3.105 -1.746 -11.172 1 61.97 142 TYR B O 1
ATOM 2508 N N . TYR B 1 143 ? 3.305 -1.329 -9.008 1 59.28 143 TYR B N 1
ATOM 2509 C CA . TYR B 1 143 ? 1.905 -1.591 -8.688 1 59.28 143 TYR B CA 1
ATOM 2510 C C . TYR B 1 143 ? 1.006 -0.484 -9.227 1 59.28 143 TYR B C 1
ATOM 2512 O O . TYR B 1 143 ? -0.196 -0.69 -9.414 1 59.28 143 TYR B O 1
ATOM 2520 N N . GLN B 1 144 ? 1.467 0.698 -9.289 1 55.97 144 GLN B N 1
ATOM 2521 C CA . GLN B 1 144 ? 0.659 1.882 -9.562 1 55.97 144 GLN B CA 1
ATOM 2522 C C . GLN B 1 144 ? -0.126 1.723 -10.867 1 55.97 144 GLN B C 1
ATOM 2524 O O . GLN B 1 144 ? -1.16 2.365 -11.055 1 55.97 144 GLN B O 1
ATOM 2529 N N . SER B 1 145 ? 0.374 0.88 -11.688 1 50.28 145 SER B N 1
ATOM 2530 C CA . SER B 1 145 ? -0.341 0.819 -12.953 1 50.28 145 SER B CA 1
ATOM 2531 C C . SER B 1 145 ? -1.756 0.281 -12.766 1 50.28 145 SER B C 1
ATOM 2533 O O . SER B 1 145 ? -2.555 0.279 -13.711 1 50.28 145 SER B O 1
ATOM 2535 N N . LYS B 1 146 ? -2.059 0.003 -11.508 1 50.09 146 LYS B N 1
ATOM 2536 C CA . LYS B 1 146 ? -3.35 -0.673 -11.422 1 50.09 146 LYS B CA 1
ATOM 2537 C C . LYS B 1 146 ? -4.48 0.326 -11.195 1 50.09 146 LYS B C 1
ATOM 2539 O O . LYS B 1 146 ? -4.473 1.066 -10.211 1 50.09 146 LYS B O 1
ATOM 2544 N N . ASN B 1 147 ? -4.879 1.063 -12.203 1 51.41 147 ASN B N 1
ATOM 2545 C CA . ASN B 1 147 ? -6.07 1.903 -12.195 1 51.41 147 ASN B CA 1
ATOM 2546 C C . ASN B 1 147 ? -7.18 1.289 -11.344 1 51.41 147 ASN B C 1
ATOM 2548 O O . ASN B 1 147 ? -8.195 0.833 -11.875 1 51.41 147 ASN B O 1
ATOM 2552 N N . SER B 1 148 ? -6.809 0.694 -10.273 1 56.06 148 SER B N 1
ATOM 2553 C CA . SER B 1 148 ? -7.938 0.048 -9.617 1 56.06 148 SER B CA 1
ATOM 2554 C C . SER B 1 148 ? -8.688 1.025 -8.719 1 56.06 148 SER B C 1
ATOM 2556 O O . SER B 1 148 ? -8.078 1.833 -8.016 1 56.06 148 SER B O 1
ATOM 2558 N N . ARG B 1 149 ? -9.883 1.247 -8.969 1 60.78 149 ARG B N 1
ATOM 2559 C CA . ARG B 1 149 ? -10.859 2.039 -8.227 1 60.78 149 ARG B CA 1
ATOM 2560 C C . ARG B 1 149 ? -11.227 1.363 -6.91 1 60.78 149 ARG B C 1
ATOM 2562 O O . ARG B 1 149 ? -12.141 1.813 -6.211 1 60.78 149 ARG B O 1
ATOM 2569 N N . THR B 1 150 ? -10.531 0.262 -6.574 1 76.06 150 THR B N 1
ATOM 2570 C CA . THR B 1 150 ? -10.945 -0.488 -5.395 1 76.06 150 THR B CA 1
ATOM 2571 C C . THR B 1 150 ? -9.867 -0.447 -4.32 1 76.06 150 THR B C 1
ATOM 2573 O O . THR B 1 150 ? -8.672 -0.382 -4.633 1 76.06 150 THR B O 1
ATOM 2576 N N . ASP B 1 151 ? -10.312 -0.514 -3.09 1 81.56 151 ASP B N 1
ATOM 2577 C CA . ASP B 1 151 ? -9.398 -0.629 -1.963 1 81.56 151 ASP B CA 1
ATOM 2578 C C . ASP B 1 151 ? -8.617 -1.942 -2.02 1 81.56 151 ASP B C 1
ATOM 2580 O O . ASP B 1 151 ? -9.102 -2.932 -2.572 1 81.56 151 ASP B O 1
ATOM 2584 N N . ALA B 1 152 ? -7.414 -1.854 -1.534 1 85.88 152 ALA B N 1
ATOM 2585 C CA . ALA B 1 152 ? -6.574 -3.049 -1.499 1 85.88 152 ALA B CA 1
ATOM 2586 C C . ALA B 1 152 ? -6.203 -3.418 -0.066 1 85.88 152 ALA B C 1
ATOM 2588 O O . ALA B 1 152 ? -6.082 -2.541 0.794 1 85.88 152 ALA B O 1
ATOM 2589 N N . ILE B 1 153 ? -6.074 -4.695 0.167 1 88.38 153 ILE B N 1
ATOM 2590 C CA . ILE B 1 153 ? -5.637 -5.223 1.454 1 88.38 153 ILE B CA 1
ATOM 2591 C C . ILE B 1 153 ? -4.176 -5.664 1.359 1 88.38 153 ILE B C 1
ATOM 2593 O O . ILE B 1 153 ? -3.791 -6.352 0.411 1 88.38 153 ILE B O 1
ATOM 2597 N N . ILE B 1 154 ? -3.412 -5.195 2.27 1 89.25 154 ILE B N 1
ATOM 2598 C CA . ILE B 1 154 ? -2.035 -5.66 2.393 1 89.25 154 ILE B CA 1
ATOM 2599 C C . ILE B 1 154 ? -1.959 -6.781 3.422 1 89.25 154 ILE B C 1
ATOM 2601 O O . ILE B 1 154 ? -2.434 -6.633 4.551 1 89.25 154 ILE B O 1
ATOM 2605 N N . MET B 1 155 ? -1.395 -7.934 3.002 1 93.75 155 MET B N 1
ATOM 2606 C CA . MET B 1 155 ? -1.286 -9.094 3.883 1 93.75 155 MET B CA 1
ATOM 2607 C C . MET B 1 155 ? 0.17 -9.508 4.059 1 93.75 155 MET B C 1
ATOM 2609 O O . MET B 1 155 ? 1.011 -9.219 3.207 1 93.75 155 MET B O 1
ATOM 2613 N N . GLN B 1 156 ? 0.411 -10.117 5.219 1 93.25 156 GLN B N 1
ATOM 2614 C CA . GLN B 1 156 ? 1.771 -10.531 5.551 1 93.25 156 GLN B CA 1
ATOM 2615 C C . GLN B 1 156 ? 1.781 -11.914 6.191 1 93.25 156 GLN B C 1
ATOM 2617 O O . GLN B 1 156 ? 0.894 -12.242 6.98 1 93.25 156 GLN B O 1
ATOM 2622 N N . LYS B 1 157 ? 2.756 -12.703 5.809 1 94.94 157 LYS B N 1
ATOM 2623 C CA . LYS B 1 157 ? 3.117 -13.938 6.504 1 94.94 157 LYS B CA 1
ATOM 2624 C C . LYS B 1 157 ? 4.527 -13.852 7.078 1 94.94 157 LYS B C 1
ATOM 2626 O O . LYS B 1 157 ? 5.465 -13.461 6.379 1 94.94 157 LYS B O 1
ATOM 2631 N N . THR B 1 158 ? 4.703 -14.141 8.359 1 91.69 158 THR B N 1
ATOM 2632 C CA . THR B 1 158 ? 5.996 -14.141 9.031 1 91.69 158 THR B CA 1
ATOM 2633 C C . THR B 1 158 ? 6.527 -15.562 9.188 1 91.69 158 THR B C 1
ATOM 2635 O O . THR B 1 158 ? 5.773 -16.484 9.516 1 91.69 158 THR B O 1
ATOM 2638 N N . PHE B 1 159 ? 7.793 -15.688 8.812 1 90.94 159 PHE B N 1
ATOM 2639 C CA . PHE B 1 159 ? 8.438 -16.984 8.93 1 90.94 159 PHE B CA 1
ATOM 2640 C C . PHE B 1 159 ? 9.188 -17.109 10.258 1 90.94 159 PHE B C 1
ATOM 2642 O O . PHE B 1 159 ? 9.836 -16.156 10.688 1 90.94 159 PHE B O 1
ATOM 2649 N N . LYS B 1 160 ? 8.711 -17.984 11.195 1 75.75 160 LYS B N 1
ATOM 2650 C CA . LYS B 1 160 ? 9.43 -18.219 12.453 1 75.75 160 LYS B CA 1
ATOM 2651 C C . LYS B 1 160 ? 10.727 -18.984 12.211 1 75.75 160 LYS B C 1
ATOM 2653 O O . LYS B 1 160 ? 10.742 -19.984 11.492 1 75.75 160 LYS B O 1
ATOM 2658 N N . GLN B 1 161 ? 11.898 -18.297 12.148 1 62.66 161 GLN B N 1
ATOM 2659 C CA . GLN B 1 161 ? 13.141 -19.062 12.031 1 62.66 161 GLN B CA 1
ATOM 2660 C C . GLN B 1 161 ? 13.289 -20.047 13.18 1 62.66 161 GLN B C 1
ATOM 2662 O O . GLN B 1 161 ? 13.016 -19.719 14.336 1 62.66 161 GLN B O 1
ATOM 2667 N N . ILE B 1 162 ? 12.797 -21.219 13.039 1 50.81 162 ILE B N 1
ATOM 2668 C CA . ILE B 1 162 ? 13.148 -22.203 14.055 1 50.81 162 ILE B CA 1
ATOM 2669 C C . ILE B 1 162 ? 14.664 -22.234 14.234 1 50.81 162 ILE B C 1
ATOM 2671 O O . ILE B 1 162 ? 15.406 -22.391 13.266 1 50.81 162 ILE B O 1
ATOM 2675 N N . ASP B 1 163 ? 15.109 -21.578 15.227 1 41.78 163 ASP B N 1
ATOM 2676 C CA . ASP B 1 163 ? 16.422 -22.016 15.695 1 41.78 163 ASP B CA 1
ATOM 2677 C C . ASP B 1 163 ? 16.516 -23.531 15.766 1 41.78 163 ASP B C 1
ATOM 2679 O O . ASP B 1 163 ? 15.562 -24.188 16.188 1 41.78 163 ASP B O 1
#

Nearest PDB structures (foldseek):
  2cnt-assembly4_D  TM=9.270E-01  e=6.235E-11  Salmonella enterica subsp. enterica serovar Typhimurium str. LT2
  5isv-assembly2_B  TM=9.433E-01  e=1.550E-10  Escherichia coli O157:H7
  8a9o-assembly1_A  TM=8.125E-01  e=5.929E-09  Acinetobacter baumannii
  8a9n-assembly1_B  TM=7.349E-01  e=3.301E-09  Acinetobacter baumannii
  1qsm-assembly1_D  TM=8.196E-01  e=9.729E-08  Saccharomyces cerevisiae

Secondary structure (DSSP, 8-state):
----------EEEEE--GGGHHHHHHHHHHH-SSPPPHHHHHHHHH-TTEEEEEEEETTEEEEEEEEEEEEEETTEEEEEEEEE-GGGTTSSHHHHHHHHHHHHHHHTT--EEEEEEETT-HHHHHHHHHTT-EEEEEE-GGGGG----S-EEEEEEE-----/----------EEEEE--GGGHHHHHHHHHHH-SSPPPHHHHHHHHH-TTEEEEEEEETTEEEEEEEEEEEEEETTEEEEEEEEE-GGGTTSSHHHHHHHHHHHHHHHTT--EEEEEEETT-HHHHHHHHHTT-EEEEEE-GGGGG----S-EEEEEEE-----

pLDDT: mean 88.0, std 15.59, range [32.62, 98.69]

Radius of gyration: 23.75 Å; Cα contacts (8 Å, |Δi|>4): 559; chains: 2; bounding box: 46×90×54 Å

=== Feature glossary ===
The record interleaves many kinds of information about one protein. Here is each kind framed as the question it answers.

Q: What does the local fold look like, residue by residue?
A: The Foldseek 3Di string encodes local tertiary geometry as a 20-letter alphabet — one character per residue — derived from the relative positions of nearby Cα atoms. Unlike the amino-acid sequence, 3Di is a direct function of the 3D structure, so two proteins with the same fold have similar 3Di strings even at low sequence identity.

Q: Which residues are in helices, strands, or loops?
A: The SS8 string is DSSP's per-residue secondary-structure call. α-helix (H) means an i→i+4 H-bond ladder; β-strand (E) means the residue participates in a β-sheet; 3₁₀ (G) and π (I) are tighter and wider helices; T/S are turns/bends; '-' is loop.

Q: How big and how compact is the whole molecule?
A: Radius of gyration (Rg) is the root-mean-square distance of Cα atoms from their centroid — a single number for overall size and compactness. A globular domain of N residues has Rg ≈ 2.2·N^0.38 Å; an extended or disordered chain has a much larger Rg. The Cα contact count is the number of residue pairs whose Cα atoms are within 8 Å and are more than four positions apart in sequence — a standard proxy for tertiary packing density. The bounding box is the smallest axis-aligned box enclosing all Cα atoms.

Q: Where is each backbone atom in 3D?
A: Structure coordinates are given as an mmCIF _atom_site loop: one row per atom with element, residue name, chain id, sequence number, and x/y/z position in Å. Only the four main-chain atoms per residue are included here; side chains are omitted to keep the record compact.

Q: What is the amino-acid chain?
A: Primary structure: the covalent order of the twenty standard amino acids along the backbone. Two proteins with the same sequence will (almost always) fold to the same structure; two with 30% identity often share a fold but not the details.

Q: What if only a Cα trace is available?
A: Three-state secondary structure (P-SEA) collapses the eight DSSP classes into helix (a), strand (b), and coil (c). P-SEA assigns these from Cα geometry alone — distances and angles — without requiring backbone oxygens, so it works on any Cα trace.

Q: What family and function is it annotated with?
A: Database cross-references. InterPro integrates a dozen domain/family signature databases into unified entries with residue-range hits. GO terms attach function/process/location labels with evidence codes. CATH codes position the fold in a four-level structural taxonomy. Organism is the NCBI-taxonomy species name.

Q: How confident is the AlphaFold model at each residue?
A: pLDDT is the predicted lDDT-Cα score: AlphaFold's confidence that the local environment of each residue (all inter-atomic distances within 15 Å) is correctly placed. It is a per-residue number between 0 and 100, with higher meaning more reliable.

Q: How mobile is each atom in the crystal?
A: B-factor (Debye–Waller factor) reflects atomic displacement in the crystal lattice. It is an experimental observable (units Å²), not a prediction; low values mean the atom is pinned down, high values mean it moves or is heterogeneous across the crystal.

Q: Which residues are buried vs exposed?
A: SASA measures how much of the protein is reachable by solvent. It is computed by rolling a water-sized probe over the atomic surface and summing the exposed area (Å²). Per-residue SASA distinguishes core (buried, low SASA) from surface (exposed, high SASA) residues; total SASA is a whole-molecule size measure.

Q: What do the diagnostic plots show?
A: Plot images: a contact map (which residues are close in 3D, as an N×N binary image), a Ramachandran scatter (backbone torsion angles, revealing secondary-structure composition at a glance), and — for AlphaFold structures — a PAE heatmap (pairwise prediction confidence).

Q: What known structures does this most resemble?
A: The Foldseek neighbor list gives the closest experimentally determined structures in the PDB, ranked by structural alignment. TM-score near 1 means near-identical fold; near 0.3 means only rough topology match. This is how one finds what a novel AlphaFold prediction most resembles in the solved-structure universe.

Q: Are the domains correctly placed relative to each other?
A: Predicted aligned error is AlphaFold's pairwise confidence. Unlike pLDDT (per-residue), PAE is per-residue-pair and captures whether two parts of the structure are correctly placed relative to each other. Units are ångströms of expected positional error.

Q: What do the rendered images show?
A: Structure images are PyMOL renders from six orthogonal camera directions. Cartoon representation draws helices as coils and strands as arrows; sticks shows the backbone as bonds; surface shows the solvent-excluded envelope. Rainbow coloring maps sequence position to hue (blue→red, N→C); chain coloring assigns a distinct color per polypeptide.

Q: What are the backbone torsion angles?
A: φ (phi) and ψ (psi) are the two rotatable backbone dihedrals per residue: φ is the C(i-1)–N–Cα–C torsion, ψ is the N–Cα–C–N(i+1) torsion, both in degrees on (−180°, 180°]. α-helical residues cluster near (−60°, −45°); β-strand residues near (−120°, +130°). A Ramachandran plot is simply a scatter of (φ, ψ) for every residue.